Protein AF-A0A8C1KVF1-F1 (afdb_monomer_lite)

Structure (mmCIF, N/CA/C/O backbone):
data_AF-A0A8C1KVF1-F1
#
_entry.id   AF-A0A8C1KVF1-F1
#
loop_
_atom_site.group_PDB
_atom_site.id
_atom_site.type_symbol
_atom_site.label_atom_id
_atom_site.label_alt_id
_atom_site.label_comp_id
_atom_site.label_asym_id
_atom_site.label_entity_id
_atom_site.label_seq_id
_atom_site.pdbx_PDB_ins_code
_atom_site.Cartn_x
_atom_site.Cartn_y
_atom_site.Cartn_z
_atom_site.occupancy
_atom_site.B_iso_or_equiv
_atom_site.auth_seq_id
_atom_site.auth_comp_id
_atom_site.auth_asym_id
_atom_site.auth_atom_id
_atom_site.pdbx_PDB_model_num
ATOM 1 N N . SER A 1 1 ? 29.974 2.287 14.736 1.00 52.28 1 SER A N 1
ATOM 2 C CA . SER A 1 1 ? 29.027 1.329 14.125 1.00 52.28 1 SER A CA 1
ATOM 3 C C . SER A 1 1 ? 29.598 0.902 12.778 1.00 52.28 1 SER A C 1
ATOM 5 O O . SER A 1 1 ? 30.201 1.751 12.138 1.00 52.28 1 SER A O 1
ATOM 7 N N . LYS A 1 2 ? 29.540 -0.375 12.377 1.00 53.31 2 LYS A N 1
ATOM 8 C CA . LYS A 1 2 ? 30.071 -0.837 11.073 1.00 53.31 2 LYS A CA 1
ATOM 9 C C . LYS A 1 2 ? 28.947 -0.839 10.020 1.00 53.31 2 LYS A C 1
ATOM 11 O O . LYS A 1 2 ? 27.808 -1.112 10.399 1.00 53.31 2 LYS A O 1
ATOM 16 N N . PRO A 1 3 ? 29.228 -0.551 8.735 1.00 57.62 3 PRO A N 1
ATOM 17 C CA . PRO A 1 3 ? 28.213 -0.578 7.678 1.00 57.62 3 PRO A CA 1
ATOM 18 C C . PRO A 1 3 ? 27.622 -1.973 7.511 1.00 57.62 3 PRO A C 1
ATOM 20 O O . PRO A 1 3 ? 28.344 -2.970 7.572 1.00 57.62 3 PRO A O 1
ATOM 23 N N . LYS A 1 4 ? 26.309 -2.041 7.263 1.00 60.44 4 LYS A N 1
ATOM 24 C CA . LYS A 1 4 ? 25.670 -3.272 6.790 1.00 60.44 4 LYS A CA 1
ATOM 25 C C . LYS A 1 4 ? 26.035 -3.457 5.317 1.00 60.44 4 LYS A C 1
ATOM 27 O O . LYS A 1 4 ? 25.587 -2.698 4.456 1.00 60.44 4 LYS A O 1
ATOM 32 N N . LEU A 1 5 ? 26.880 -4.447 5.060 1.00 54.78 5 LEU A N 1
ATOM 33 C CA . LEU A 1 5 ? 27.296 -4.867 3.726 1.00 54.78 5 LEU A CA 1
ATOM 34 C C . LEU A 1 5 ? 26.360 -5.972 3.220 1.00 54.78 5 LEU A C 1
ATOM 36 O O . LEU A 1 5 ? 25.944 -6.839 3.990 1.00 54.78 5 LEU A O 1
ATOM 40 N N . SER A 1 6 ? 26.037 -5.938 1.927 1.00 68.50 6 SER A N 1
ATOM 41 C CA . SER A 1 6 ? 25.430 -7.074 1.221 1.00 68.50 6 SER A CA 1
ATOM 42 C C . SER A 1 6 ? 26.391 -8.271 1.191 1.00 68.50 6 SER A C 1
ATOM 44 O O . SER A 1 6 ? 27.600 -8.091 1.337 1.00 68.50 6 SER A O 1
ATOM 46 N N . GLN A 1 7 ? 25.887 -9.478 0.901 1.00 66.44 7 GLN A N 1
ATOM 47 C CA . GLN A 1 7 ? 26.726 -10.654 0.594 1.00 66.44 7 GLN A CA 1
ATOM 48 C C . GLN A 1 7 ? 27.729 -10.381 -0.545 1.00 66.44 7 GLN A C 1
ATOM 50 O O . GLN A 1 7 ? 28.782 -11.006 -0.596 1.00 66.44 7 GLN A O 1
ATOM 55 N N . SER A 1 8 ? 27.436 -9.408 -1.412 1.00 70.81 8 SER A N 1
ATOM 56 C CA . SER A 1 8 ? 28.307 -8.947 -2.502 1.00 70.81 8 SER A CA 1
ATOM 57 C C . SER A 1 8 ? 29.202 -7.749 -2.134 1.00 70.81 8 SER A C 1
ATOM 59 O O . SER A 1 8 ? 29.709 -7.080 -3.025 1.00 70.81 8 SER A O 1
ATOM 61 N N . TYR A 1 9 ? 29.372 -7.429 -0.844 1.00 65.12 9 TYR A N 1
ATOM 62 C CA . TYR A 1 9 ? 30.156 -6.284 -0.341 1.00 65.12 9 TYR A CA 1
ATOM 63 C C . TYR A 1 9 ? 29.683 -4.889 -0.803 1.00 65.12 9 TYR A C 1
ATOM 65 O O . TYR A 1 9 ? 30.385 -3.896 -0.624 1.00 65.12 9 TYR A O 1
ATOM 73 N N . THR A 1 10 ? 28.464 -4.772 -1.330 1.00 69.88 10 THR A N 1
ATOM 74 C CA . THR A 1 10 ? 27.819 -3.479 -1.604 1.00 69.88 10 THR A CA 1
ATOM 75 C C . THR A 1 10 ? 27.357 -2.831 -0.297 1.00 69.88 10 THR A C 1
ATOM 77 O O . THR A 1 10 ? 26.752 -3.497 0.548 1.00 69.88 10 THR A O 1
ATOM 80 N N . VAL A 1 11 ? 27.608 -1.531 -0.123 1.00 73.81 11 VAL A N 1
ATOM 81 C CA . VAL A 1 11 ? 27.076 -0.755 1.009 1.00 73.81 11 VAL A CA 1
ATOM 82 C C . VAL A 1 11 ? 25.576 -0.546 0.791 1.00 73.81 11 VAL A C 1
ATOM 84 O O . VAL A 1 11 ? 25.184 0.175 -0.117 1.00 73.81 11 VAL A O 1
ATOM 87 N N . ILE A 1 12 ? 24.736 -1.189 1.609 1.00 71.25 12 ILE A N 1
ATOM 88 C CA . ILE A 1 12 ? 23.266 -1.098 1.487 1.00 71.25 12 ILE A CA 1
ATOM 89 C C . ILE A 1 12 ? 22.727 0.139 2.214 1.00 71.25 12 ILE A C 1
ATOM 91 O O . ILE A 1 12 ? 21.759 0.755 1.787 1.00 71.25 12 ILE A O 1
ATOM 95 N N . CYS A 1 13 ? 23.344 0.498 3.337 1.00 74.88 13 CYS A N 1
ATOM 96 C CA . CYS A 1 13 ? 22.956 1.647 4.141 1.00 74.88 13 CYS A CA 1
ATOM 97 C C . CYS A 1 13 ? 24.218 2.410 4.534 1.00 74.88 13 CYS A C 1
ATOM 99 O O . CYS A 1 13 ? 25.127 1.847 5.155 1.00 74.88 13 CYS A O 1
ATOM 101 N N . CYS A 1 14 ? 24.287 3.673 4.116 1.00 77.56 14 CYS A N 1
ATOM 102 C CA . CYS A 1 14 ? 25.404 4.551 4.430 1.00 77.56 14 CYS A CA 1
ATOM 103 C C . CYS A 1 14 ? 25.386 4.928 5.920 1.00 77.56 14 CYS A C 1
ATOM 105 O O . CYS A 1 14 ? 24.321 5.087 6.515 1.00 77.56 14 CYS A O 1
ATOM 107 N N . LEU A 1 15 ? 26.564 5.101 6.530 1.00 81.38 15 LEU A N 1
ATOM 108 C CA . LEU A 1 15 ? 26.670 5.681 7.871 1.00 81.38 15 LEU A CA 1
ATOM 109 C C . LEU A 1 15 ? 26.608 7.203 7.784 1.00 81.38 15 LEU A C 1
ATOM 111 O O . LEU A 1 15 ? 27.624 7.885 7.880 1.00 81.38 15 LEU A O 1
ATOM 115 N N . CYS A 1 16 ? 25.406 7.727 7.603 1.00 84.81 16 CYS A N 1
ATOM 116 C CA . CYS A 1 16 ? 25.118 9.149 7.715 1.00 84.81 16 CYS A CA 1
ATOM 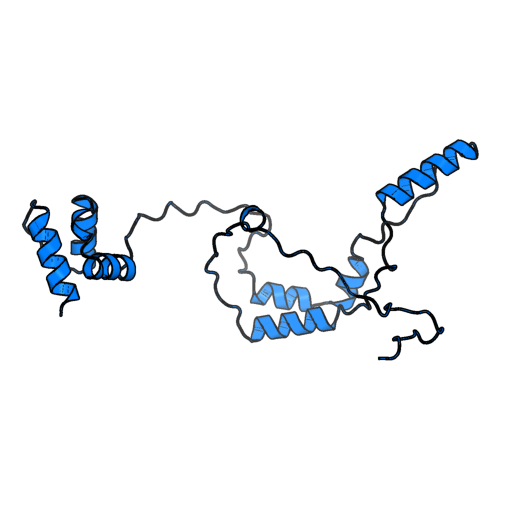117 C C . CYS A 1 16 ? 23.815 9.363 8.495 1.00 84.81 16 CYS A C 1
ATOM 119 O O . CYS A 1 16 ? 23.161 8.412 8.928 1.00 84.81 16 CYS A O 1
ATOM 121 N N . PHE A 1 17 ? 23.454 10.626 8.701 1.00 90.56 17 PHE A N 1
ATOM 122 C CA . PHE A 1 17 ? 22.158 10.981 9.260 1.00 90.56 17 PHE A CA 1
ATOM 123 C C . PHE A 1 17 ? 21.097 10.966 8.160 1.00 90.56 17 PHE A C 1
ATOM 125 O O . PHE A 1 17 ? 21.282 11.565 7.102 1.00 90.56 17 PHE A O 1
ATOM 132 N N . HIS A 1 18 ? 19.974 10.306 8.432 1.00 91.81 18 HIS A N 1
ATOM 133 C CA . HIS A 1 18 ? 18.779 10.400 7.605 1.00 91.81 18 HIS A CA 1
ATOM 134 C C . HIS A 1 18 ? 17.954 11.595 8.091 1.00 91.81 18 HIS A C 1
ATOM 136 O O . HIS A 1 18 ? 17.448 11.583 9.213 1.00 91.81 18 HIS A O 1
ATOM 142 N N . VAL A 1 19 ? 17.863 12.641 7.271 1.00 93.75 19 VAL A N 1
ATOM 143 C CA . VAL A 1 19 ? 17.044 13.820 7.577 1.00 93.75 19 VAL A CA 1
ATOM 144 C C . VAL A 1 19 ? 15.583 13.468 7.310 1.00 93.75 19 VAL A C 1
ATOM 146 O O . VAL A 1 19 ? 15.177 13.337 6.159 1.00 93.75 19 VAL A O 1
ATOM 149 N N . ILE A 1 20 ? 14.809 13.292 8.380 1.00 95.06 20 ILE A N 1
ATOM 150 C CA . ILE A 1 20 ? 13.369 13.029 8.317 1.00 95.06 20 ILE A CA 1
ATOM 151 C C . ILE A 1 20 ? 12.648 14.355 8.556 1.00 95.06 20 ILE A C 1
ATOM 153 O O . ILE A 1 20 ? 12.783 14.949 9.626 1.00 95.06 20 ILE A O 1
ATOM 157 N N . PHE A 1 21 ? 11.901 14.822 7.558 1.00 95.19 21 PHE A N 1
ATOM 158 C CA . PHE A 1 21 ? 11.081 16.024 7.683 1.00 95.19 21 PHE A CA 1
ATOM 159 C C . PHE A 1 21 ? 9.844 15.719 8.525 1.00 95.19 21 PHE A C 1
ATOM 161 O O . PHE A 1 21 ? 9.135 14.748 8.264 1.00 95.19 21 PHE A O 1
ATOM 168 N N . LEU A 1 22 ? 9.601 16.545 9.542 1.00 96.56 22 LEU A N 1
ATOM 169 C CA . LEU A 1 22 ? 8.375 16.486 10.328 1.00 96.56 22 LEU A CA 1
ATOM 170 C C . LEU A 1 22 ? 7.345 17.436 9.702 1.00 96.56 22 LEU A C 1
ATOM 172 O O . LEU A 1 22 ? 7.710 18.584 9.433 1.00 96.56 22 LEU A O 1
ATOM 176 N N . PRO A 1 23 ? 6.104 16.976 9.460 1.00 96.50 23 PRO A N 1
ATOM 177 C CA . PRO A 1 23 ? 5.060 17.811 8.873 1.00 96.50 23 PRO A CA 1
ATOM 178 C C . PRO A 1 23 ? 4.688 18.977 9.797 1.00 96.50 23 PRO A C 1
ATOM 180 O O . PRO A 1 23 ? 4.712 18.840 11.025 1.00 96.50 23 PRO A O 1
ATOM 183 N N . PHE A 1 24 ? 4.311 20.115 9.212 1.00 95.25 24 PHE A N 1
ATOM 184 C CA . PHE A 1 24 ? 3.669 21.212 9.934 1.00 95.25 24 PHE A CA 1
ATOM 185 C C . PHE A 1 24 ? 2.192 20.899 10.200 1.00 95.25 24 PHE A C 1
ATOM 187 O O . PHE A 1 24 ? 1.637 19.934 9.680 1.00 95.25 24 PHE A O 1
ATOM 194 N N . ALA A 1 25 ? 1.531 21.735 11.007 1.00 93.44 25 ALA A N 1
ATOM 195 C CA . ALA A 1 25 ? 0.102 21.585 11.282 1.00 93.44 25 ALA A CA 1
ATOM 196 C C . ALA A 1 25 ? -0.750 21.602 9.998 1.00 93.44 25 ALA A C 1
ATOM 198 O O . ALA A 1 25 ? -1.724 20.862 9.916 1.00 93.44 25 ALA A O 1
ATOM 199 N N . ASP A 1 26 ? -0.348 22.389 8.995 1.00 93.38 26 ASP A N 1
ATOM 200 C CA . ASP A 1 26 ? -1.055 22.507 7.715 1.00 93.38 26 ASP A CA 1
ATOM 201 C C . ASP A 1 26 ? -0.935 21.249 6.830 1.00 93.38 26 ASP A C 1
ATOM 203 O O . ASP A 1 26 ? -1.808 20.998 6.001 1.00 93.38 26 ASP A O 1
ATOM 207 N N . ASP A 1 27 ? 0.111 20.434 7.022 1.00 94.94 27 ASP A N 1
ATOM 208 C CA . ASP A 1 27 ? 0.325 19.178 6.286 1.00 94.94 27 ASP A CA 1
ATOM 209 C C . ASP A 1 27 ? -0.512 18.014 6.861 1.00 94.94 27 ASP A C 1
ATOM 211 O O . ASP A 1 27 ? -0.617 16.946 6.253 1.00 94.94 27 ASP A O 1
ATOM 215 N N . ILE A 1 28 ? -1.088 18.183 8.059 1.00 94.06 28 ILE A N 1
ATOM 216 C CA . ILE A 1 28 ? -1.880 17.154 8.738 1.00 94.06 28 ILE A CA 1
ATOM 217 C C . ILE A 1 28 ? -3.355 17.350 8.392 1.00 94.06 28 ILE A C 1
ATOM 219 O O . ILE A 1 28 ? -4.009 18.286 8.849 1.00 94.06 28 ILE A O 1
ATOM 223 N N . HIS A 1 29 ? -3.910 16.416 7.626 1.00 92.00 29 HIS A N 1
ATOM 224 C CA . HIS A 1 29 ? -5.332 16.413 7.296 1.00 92.00 29 HIS A CA 1
ATOM 225 C C . HIS A 1 29 ? -6.155 15.651 8.344 1.00 92.00 29 HIS A C 1
ATOM 227 O O . HIS A 1 29 ? -5.810 14.533 8.729 1.00 92.00 29 HIS A O 1
ATOM 233 N N . THR A 1 30 ? -7.270 16.238 8.789 1.00 89.19 30 THR A N 1
ATOM 234 C CA . THR A 1 30 ? -8.249 15.555 9.646 1.00 89.19 30 THR A CA 1
ATOM 235 C C . THR A 1 30 ? -9.106 14.621 8.803 1.00 89.19 30 THR A C 1
ATOM 237 O O . THR A 1 30 ? -9.767 15.068 7.867 1.00 89.19 30 THR A O 1
ATOM 240 N N . VAL A 1 31 ? -9.106 13.337 9.149 1.00 87.94 31 VAL A N 1
ATOM 241 C CA . VAL A 1 31 ? -9.966 12.324 8.528 1.00 87.94 31 VAL A CA 1
ATOM 242 C C . VAL A 1 31 ? -11.086 11.987 9.505 1.00 87.94 31 VAL A C 1
ATOM 244 O O . VAL A 1 31 ? -10.814 11.738 10.681 1.00 87.94 31 VAL A O 1
ATOM 247 N N . ASP A 1 32 ? -12.330 11.974 9.029 1.00 85.94 32 ASP A N 1
ATOM 248 C CA . ASP A 1 32 ? -13.467 11.529 9.833 1.00 85.94 32 ASP A CA 1
ATOM 249 C C . ASP A 1 32 ? -13.310 10.037 10.140 1.00 85.94 32 ASP A C 1
ATOM 251 O O . ASP A 1 32 ? -13.268 9.191 9.244 1.00 85.94 32 ASP A O 1
ATOM 255 N N . ALA A 1 33 ? -13.178 9.701 11.423 1.00 79.56 33 ALA A N 1
ATOM 256 C CA . ALA A 1 33 ? -13.036 8.317 11.842 1.00 79.56 33 ALA A CA 1
ATOM 257 C C . ALA A 1 33 ? -14.371 7.587 11.648 1.00 79.56 33 ALA A C 1
ATOM 259 O O . ALA A 1 33 ? -15.314 7.766 12.419 1.00 79.56 33 ALA A O 1
ATOM 260 N N . HIS A 1 34 ? -14.448 6.739 10.625 1.00 79.06 34 HIS A N 1
ATOM 261 C CA . HIS A 1 34 ? -15.560 5.811 10.487 1.00 79.06 34 HIS A CA 1
ATOM 262 C C . HIS A 1 34 ? -15.490 4.764 11.605 1.00 79.06 34 HIS A C 1
ATOM 264 O O . HIS A 1 34 ? -14.532 3.994 11.694 1.00 79.06 34 HIS A O 1
ATOM 270 N N . VAL A 1 35 ? -16.514 4.725 12.461 1.00 78.69 35 VAL A N 1
ATOM 271 C CA . VAL A 1 35 ? -16.677 3.664 13.461 1.00 78.69 35 VAL A CA 1
ATOM 272 C C . VAL A 1 35 ? -17.227 2.431 12.748 1.00 78.69 35 VAL A C 1
ATOM 274 O O . VAL A 1 35 ? -18.430 2.302 12.539 1.00 78.69 35 VAL A O 1
ATOM 277 N N . GLY A 1 36 ? -16.323 1.559 12.306 1.00 76.88 36 GLY A N 1
ATOM 278 C CA . GLY A 1 36 ? -16.659 0.275 11.696 1.00 76.88 36 GLY A CA 1
ATOM 279 C C . GLY A 1 36 ? -16.680 -0.871 12.714 1.00 76.88 36 GLY A C 1
ATOM 280 O O . GLY A 1 36 ? -16.027 -0.780 13.759 1.00 76.88 36 GLY A O 1
ATOM 281 N N . PRO A 1 37 ? -17.399 -1.971 12.425 1.00 83.81 37 PRO A N 1
ATOM 282 C CA . PRO A 1 37 ? -17.308 -3.184 13.227 1.00 83.81 37 PRO A CA 1
ATOM 283 C C . PRO A 1 37 ? -15.874 -3.734 13.200 1.00 83.81 37 PRO A C 1
ATOM 285 O O . PRO A 1 37 ? -15.202 -3.717 12.168 1.00 83.81 37 PRO A O 1
ATOM 288 N N . THR A 1 38 ? -15.400 -4.224 14.345 1.00 87.75 38 THR A N 1
ATOM 289 C CA . THR A 1 38 ? -14.096 -4.896 14.432 1.00 87.75 38 THR A CA 1
ATOM 290 C C . THR A 1 38 ? -14.213 -6.310 13.863 1.00 87.75 38 THR A C 1
ATOM 292 O O . THR A 1 38 ? -15.221 -6.980 14.082 1.00 87.75 38 THR A O 1
ATOM 295 N N . ALA A 1 39 ? -13.192 -6.758 13.130 1.00 89.94 39 ALA A N 1
ATOM 296 C CA . ALA A 1 39 ? -13.152 -8.109 12.578 1.00 89.94 39 ALA A CA 1
ATOM 297 C C . ALA A 1 39 ? -13.078 -9.172 13.686 1.00 89.94 39 ALA A C 1
ATOM 299 O O . ALA A 1 39 ? -12.476 -8.952 14.737 1.00 89.94 39 ALA A O 1
ATOM 300 N N . SER A 1 40 ? -13.671 -10.335 13.426 1.00 92.38 40 SER A N 1
ATOM 301 C CA . SER A 1 40 ? -13.542 -11.514 14.288 1.00 92.38 40 SER A CA 1
ATOM 302 C C . SER A 1 40 ? -12.162 -12.167 14.148 1.00 92.38 40 SER A C 1
ATOM 304 O O . SER A 1 40 ? -11.510 -12.046 13.107 1.00 92.38 40 SER A O 1
ATOM 306 N N . ASP A 1 41 ? -11.737 -12.912 15.170 1.00 93.19 41 ASP A N 1
ATOM 307 C CA . ASP A 1 41 ? -10.448 -13.617 15.161 1.00 93.19 41 ASP A CA 1
ATOM 308 C C . ASP A 1 41 ? -10.337 -14.612 13.988 1.00 93.19 41 ASP A C 1
ATOM 310 O O . ASP A 1 41 ? -9.284 -14.715 13.361 1.00 93.19 41 ASP A O 1
ATOM 314 N N . GLU A 1 42 ? -11.442 -15.264 13.607 1.00 92.06 42 GLU A N 1
ATOM 315 C CA . GLU A 1 42 ? -11.489 -16.192 12.467 1.00 92.06 42 GLU A CA 1
ATOM 316 C C . GLU A 1 42 ? -11.201 -15.491 11.129 1.00 92.06 42 GLU A C 1
ATOM 318 O O . GLU A 1 42 ? -10.428 -15.989 10.306 1.00 92.06 42 GLU A O 1
ATOM 323 N N . GLN A 1 43 ? -11.775 -14.301 10.919 1.00 92.56 43 GLN A N 1
ATOM 324 C CA . GLN A 1 43 ? -11.523 -13.488 9.724 1.00 92.56 43 GLN A CA 1
ATOM 325 C C . GLN A 1 43 ? -10.066 -13.013 9.676 1.00 92.56 43 GLN A C 1
ATOM 327 O O . GLN A 1 43 ? -9.435 -13.013 8.614 1.00 92.56 43 GLN A O 1
ATOM 332 N N . VAL A 1 44 ? -9.514 -12.636 10.831 1.00 94.88 44 VAL A N 1
ATOM 333 C CA . VAL A 1 44 ? -8.116 -12.216 10.962 1.00 94.88 44 VAL A CA 1
ATOM 334 C C . VAL A 1 44 ? -7.169 -13.374 10.646 1.00 94.88 44 VAL A C 1
ATOM 336 O O . VAL A 1 44 ? 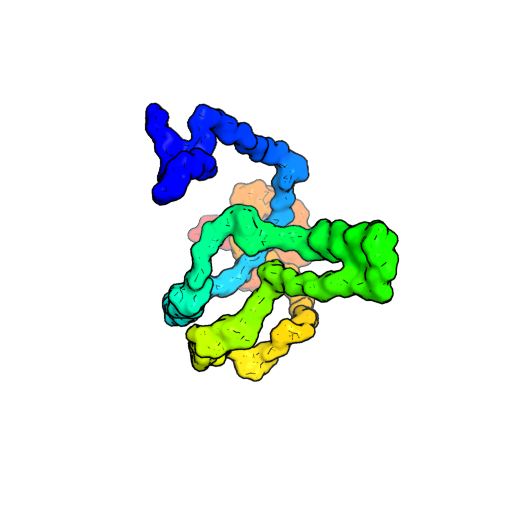-6.197 -13.182 9.914 1.00 94.88 44 VAL A O 1
ATOM 339 N N . ASP A 1 45 ? -7.447 -14.579 11.139 1.00 94.88 45 ASP A N 1
ATOM 340 C CA . ASP A 1 45 ? -6.599 -15.747 10.900 1.00 94.88 45 ASP A CA 1
ATOM 341 C C . ASP A 1 45 ? -6.628 -16.201 9.435 1.00 94.88 45 ASP A C 1
ATOM 343 O O . ASP A 1 45 ? -5.573 -16.492 8.863 1.00 94.88 45 ASP A O 1
ATOM 347 N N . LYS A 1 46 ? -7.791 -16.143 8.774 1.00 92.94 46 LYS A N 1
ATOM 348 C CA . LYS A 1 46 ? -7.892 -16.386 7.324 1.00 92.94 46 LYS A CA 1
ATOM 349 C C . LYS A 1 46 ? -7.110 -15.355 6.509 1.00 92.94 46 LYS A C 1
ATOM 351 O O . LYS A 1 46 ? -6.394 -15.719 5.574 1.00 92.94 46 LYS A O 1
ATOM 356 N N . MET A 1 47 ? -7.164 -14.079 6.893 1.00 93.38 47 MET A N 1
ATOM 357 C CA . MET A 1 47 ? -6.368 -13.032 6.246 1.00 93.38 47 MET A CA 1
ATOM 358 C C . MET A 1 47 ? -4.859 -13.226 6.474 1.00 93.38 47 MET A C 1
ATOM 360 O O . MET A 1 47 ? -4.070 -13.044 5.545 1.00 93.38 47 MET A O 1
ATOM 364 N N . LYS A 1 48 ? -4.428 -13.656 7.668 1.00 95.19 48 LYS A N 1
ATOM 365 C CA . LYS A 1 48 ? -3.015 -13.998 7.921 1.00 95.19 48 LYS A CA 1
ATOM 366 C C . LYS A 1 48 ? -2.534 -15.106 6.988 1.00 95.19 48 LYS A C 1
ATOM 368 O O . LYS A 1 48 ? -1.424 -15.011 6.468 1.00 95.19 48 LYS A O 1
ATOM 373 N N . GLU A 1 49 ? -3.351 -16.130 6.745 1.00 94.50 49 GLU A N 1
ATOM 374 C CA . GLU A 1 49 ? -3.004 -17.212 5.818 1.00 94.50 49 GLU A CA 1
ATOM 375 C C . GLU A 1 49 ? -2.802 -16.690 4.384 1.00 94.50 49 GLU A C 1
ATOM 377 O O . GLU A 1 49 ? -1.803 -17.021 3.741 1.00 94.50 49 GLU A O 1
ATOM 382 N N . ILE A 1 50 ? -3.686 -15.803 3.912 1.00 94.69 50 ILE A N 1
ATOM 383 C CA . ILE A 1 50 ? -3.565 -15.131 2.605 1.00 94.69 50 ILE A CA 1
ATOM 384 C C . ILE A 1 50 ? -2.252 -14.337 2.519 1.00 94.69 50 ILE A C 1
ATOM 386 O O . ILE A 1 50 ? -1.489 -14.500 1.563 1.00 94.69 50 ILE A O 1
ATOM 390 N N . VAL A 1 51 ? -1.933 -13.531 3.537 1.00 94.62 51 VAL A N 1
ATOM 391 C CA . VAL A 1 51 ? -0.686 -12.745 3.592 1.00 94.62 51 VAL A CA 1
ATOM 392 C C . VAL A 1 51 ? 0.548 -13.656 3.601 1.00 94.62 51 VAL A C 1
ATOM 394 O O . VAL A 1 51 ? 1.521 -13.394 2.891 1.00 94.62 51 VAL A O 1
ATOM 397 N N . HIS A 1 52 ? 0.505 -14.767 4.340 1.00 93.25 52 HIS A N 1
ATOM 398 C CA . HIS A 1 52 ? 1.583 -15.759 4.377 1.00 93.25 52 HIS A CA 1
ATOM 399 C C . HIS A 1 52 ? 1.753 -16.541 3.073 1.00 93.25 52 HIS A C 1
ATOM 401 O O . HIS A 1 52 ? 2.854 -17.032 2.805 1.00 93.25 52 HIS A O 1
ATOM 407 N N . LYS A 1 53 ? 0.712 -16.634 2.240 1.00 92.62 53 LYS A N 1
ATOM 408 C CA . LYS A 1 53 ? 0.814 -17.178 0.883 1.00 92.62 53 LYS A CA 1
ATOM 409 C C . LYS A 1 53 ? 1.288 -16.160 -0.144 1.00 92.62 53 LYS A C 1
ATOM 411 O O . LYS A 1 53 ? 1.765 -16.589 -1.183 1.00 92.62 53 LYS A O 1
ATOM 416 N N . LEU A 1 54 ? 1.264 -14.856 0.125 1.00 93.31 54 LEU A N 1
ATOM 417 C CA . LEU A 1 54 ? 1.758 -13.824 -0.799 1.00 93.31 54 LEU A CA 1
ATOM 418 C C . LEU A 1 54 ? 3.059 -13.104 -0.370 1.00 93.31 54 LEU A C 1
ATOM 420 O O . LEU A 1 54 ? 3.204 -11.912 -0.646 1.00 93.31 54 LEU A O 1
ATOM 424 N N . PRO A 1 55 ? 4.062 -13.759 0.253 1.00 92.12 55 PRO A N 1
ATOM 425 C CA . PRO A 1 55 ? 5.310 -13.092 0.562 1.00 92.12 55 PRO A CA 1
ATOM 426 C C . PRO A 1 55 ? 6.129 -12.928 -0.715 1.00 92.12 55 PRO A C 1
ATOM 428 O O . PRO A 1 55 ? 6.312 -13.873 -1.494 1.00 92.12 55 PRO A O 1
ATOM 431 N N . PHE A 1 56 ? 6.682 -11.733 -0.874 1.00 90.44 56 PHE A N 1
ATOM 432 C CA . PHE A 1 56 ? 7.754 -11.448 -1.811 1.00 90.44 56 PHE A CA 1
ATOM 433 C C . PHE A 1 56 ? 8.813 -10.595 -1.113 1.00 90.44 56 PHE A C 1
ATOM 435 O O . PHE A 1 56 ? 8.539 -9.871 -0.154 1.00 90.44 56 PHE A O 1
ATOM 442 N N . LYS A 1 57 ? 10.060 -10.703 -1.570 1.00 90.56 57 LYS A N 1
ATOM 443 C CA . LYS A 1 57 ? 11.159 -9.914 -1.018 1.00 90.56 57 LYS A CA 1
ATOM 444 C C . LYS A 1 57 ? 11.180 -8.552 -1.700 1.00 90.56 57 LYS A C 1
ATOM 446 O O . LYS A 1 57 ? 11.656 -8.444 -2.827 1.00 90.56 57 LYS A O 1
ATOM 451 N N . TYR A 1 58 ? 10.698 -7.525 -1.007 1.00 92.38 58 TYR A N 1
ATOM 452 C CA . TYR A 1 58 ? 10.790 -6.156 -1.500 1.00 92.38 58 TYR A CA 1
ATOM 453 C C . TYR A 1 58 ? 12.250 -5.697 -1.586 1.00 92.38 58 TYR A C 1
ATOM 455 O O . TYR A 1 58 ? 13.047 -5.904 -0.663 1.00 92.38 58 TYR A O 1
ATOM 463 N N . ARG A 1 59 ? 12.588 -5.051 -2.701 1.00 89.88 59 ARG A N 1
ATOM 464 C CA . ARG A 1 59 ? 13.827 -4.301 -2.891 1.00 89.88 59 ARG A CA 1
ATOM 465 C C . ARG A 1 59 ? 13.486 -2.977 -3.564 1.00 89.88 59 ARG A C 1
ATOM 467 O O . ARG A 1 59 ? 12.588 -2.934 -4.397 1.00 89.88 59 ARG A O 1
ATOM 474 N N . SER A 1 60 ? 14.215 -1.917 -3.229 1.00 88.06 60 SER A N 1
ATOM 475 C CA . SER A 1 60 ? 13.994 -0.582 -3.802 1.00 88.06 60 SER A CA 1
ATOM 476 C C . SER A 1 60 ? 14.289 -0.496 -5.303 1.00 88.06 60 SER A C 1
ATOM 478 O O . SER A 1 60 ? 13.829 0.429 -5.952 1.00 88.06 60 SER A O 1
ATOM 480 N N . ASP A 1 61 ? 15.062 -1.440 -5.839 1.00 89.00 61 ASP A N 1
ATOM 481 C CA . ASP A 1 61 ? 15.435 -1.554 -7.252 1.00 89.00 61 ASP A CA 1
ATOM 482 C C . ASP A 1 61 ? 14.591 -2.588 -8.017 1.00 89.00 61 ASP A C 1
ATOM 484 O O . ASP A 1 61 ? 14.901 -2.906 -9.158 1.00 89.00 61 ASP A O 1
ATOM 488 N N . ALA A 1 62 ? 13.549 -3.152 -7.396 1.00 89.19 62 ALA A N 1
ATOM 489 C CA . ALA A 1 62 ? 12.742 -4.205 -8.014 1.00 89.19 62 ALA A CA 1
ATOM 490 C C . ALA A 1 62 ? 11.755 -3.690 -9.076 1.00 89.19 62 ALA A C 1
ATOM 492 O O . ALA A 1 62 ? 11.268 -4.488 -9.873 1.00 89.19 62 ALA A O 1
ATOM 493 N N . PHE A 1 63 ? 11.441 -2.393 -9.066 1.00 92.50 63 PHE A N 1
ATOM 494 C CA . PHE A 1 63 ? 10.428 -1.797 -9.931 1.00 92.50 63 PHE A CA 1
ATOM 495 C C . PHE A 1 63 ? 10.989 -0.572 -10.639 1.00 92.50 63 PHE A C 1
ATOM 497 O O . PHE A 1 63 ? 11.568 0.317 -10.013 1.00 92.50 63 PHE A O 1
ATOM 504 N N . GLU A 1 64 ? 10.775 -0.521 -11.947 1.00 91.38 64 GLU A N 1
ATOM 505 C CA . GLU A 1 64 ? 11.124 0.616 -12.787 1.00 91.38 64 GLU A CA 1
ATOM 506 C C . GLU A 1 64 ? 9.874 1.439 -13.103 1.00 91.38 64 GLU A C 1
ATOM 508 O O . GLU A 1 64 ? 8.750 0.949 -13.017 1.00 91.38 64 GLU A O 1
ATOM 513 N N . ASN A 1 65 ? 10.061 2.708 -13.466 1.00 94.00 65 ASN A N 1
ATOM 514 C CA . ASN A 1 65 ? 8.943 3.567 -13.835 1.00 94.00 65 ASN A CA 1
ATOM 515 C C . ASN A 1 65 ? 8.501 3.264 -15.284 1.00 94.00 65 ASN A C 1
ATOM 517 O O . ASN A 1 65 ? 9.259 3.586 -16.206 1.00 94.00 65 ASN A O 1
ATOM 521 N N . PRO A 1 66 ? 7.281 2.736 -15.512 1.00 93.94 66 PRO A N 1
ATOM 522 C CA . PRO A 1 66 ? 6.822 2.351 -16.848 1.00 93.94 66 PRO A CA 1
ATOM 523 C C . PRO A 1 66 ? 6.724 3.545 -17.807 1.00 93.94 66 PRO A C 1
ATOM 525 O O . PRO A 1 66 ? 7.040 3.415 -18.987 1.00 93.94 66 PRO A O 1
ATOM 528 N N . MET A 1 67 ? 6.376 4.737 -17.309 1.00 93.06 67 MET A N 1
ATOM 529 C CA . MET A 1 67 ? 6.298 5.952 -18.129 1.00 93.06 67 MET A CA 1
ATOM 530 C C . MET A 1 67 ? 7.673 6.391 -18.633 1.00 93.06 67 MET A C 1
ATOM 532 O O . MET A 1 67 ? 7.814 6.773 -19.795 1.00 93.06 67 MET A O 1
ATOM 536 N N . LEU A 1 68 ? 8.692 6.331 -17.769 1.00 94.19 68 LEU A N 1
ATOM 537 C CA . LEU A 1 68 ? 10.063 6.659 -18.167 1.00 94.19 68 LEU A CA 1
ATOM 538 C C . LEU A 1 68 ? 10.621 5.607 -19.122 1.00 94.19 68 LEU A C 1
ATOM 540 O O . LEU A 1 68 ? 11.227 5.974 -20.126 1.00 94.19 68 LEU A O 1
ATOM 544 N N . GLN A 1 69 ? 10.369 4.324 -18.851 1.00 93.31 69 GLN A N 1
ATOM 545 C CA . GLN A 1 69 ? 10.769 3.242 -19.745 1.00 93.31 69 GLN A CA 1
ATOM 546 C C . GLN A 1 69 ? 10.168 3.433 -21.140 1.00 93.31 69 GLN A C 1
ATOM 548 O O . GLN A 1 69 ? 10.904 3.479 -22.126 1.00 93.31 69 GLN A O 1
AT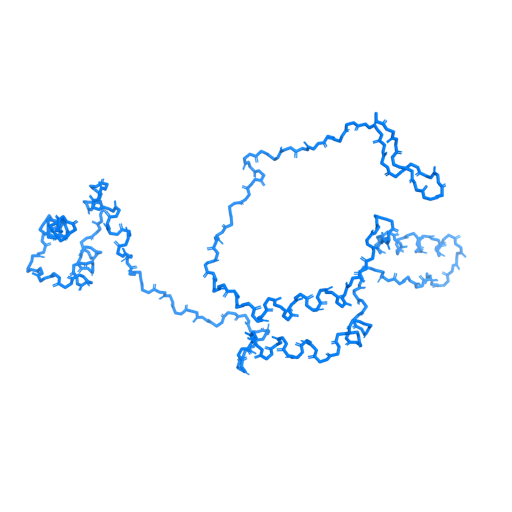OM 553 N N . GLN A 1 70 ? 8.855 3.665 -21.232 1.00 92.94 70 GLN A N 1
ATOM 554 C CA . GLN A 1 70 ? 8.187 3.911 -22.511 1.00 92.94 70 GLN A CA 1
ATOM 555 C C . GLN A 1 70 ? 8.764 5.133 -23.232 1.00 92.94 70 GLN A C 1
ATOM 557 O O . GLN A 1 70 ? 8.985 5.097 -24.442 1.00 92.94 70 GLN A O 1
ATOM 562 N N . HIS A 1 71 ? 9.027 6.216 -22.498 1.00 94.81 71 HIS A N 1
ATOM 563 C CA . HIS A 1 71 ? 9.591 7.432 -23.069 1.00 94.81 71 HIS A CA 1
ATOM 564 C C . HIS A 1 71 ? 10.961 7.187 -23.713 1.00 94.81 71 HIS A C 1
ATOM 566 O O . HIS A 1 71 ? 11.161 7.549 -24.873 1.00 94.81 71 HIS A O 1
ATOM 572 N N . TYR A 1 72 ? 11.888 6.542 -23.001 1.00 94.62 72 TYR A N 1
ATOM 573 C CA . TYR A 1 72 ? 13.228 6.286 -23.530 1.00 94.62 72 TYR A CA 1
ATOM 574 C C . TYR A 1 72 ? 13.236 5.258 -24.660 1.00 94.62 72 TYR A C 1
ATOM 576 O O . TYR A 1 72 ? 13.981 5.444 -25.619 1.00 94.62 72 TYR A O 1
ATOM 584 N N . ARG A 1 73 ? 12.363 4.243 -24.626 1.00 93.44 73 ARG A N 1
ATOM 585 C CA . ARG A 1 73 ? 12.215 3.306 -25.753 1.00 93.44 73 ARG A CA 1
ATOM 586 C C . ARG A 1 73 ? 11.668 3.966 -27.007 1.00 93.44 73 ARG A C 1
ATOM 588 O O . ARG A 1 73 ? 12.134 3.670 -28.103 1.00 93.44 73 ARG A O 1
ATOM 595 N N . ASN A 1 74 ? 10.740 4.907 -26.860 1.00 93.88 74 ASN A N 1
ATOM 596 C CA . ASN A 1 74 ? 10.271 5.700 -27.992 1.00 93.88 74 ASN A CA 1
ATOM 597 C C . ASN A 1 74 ? 11.402 6.560 -28.576 1.00 93.88 74 ASN A C 1
ATOM 599 O O . ASN A 1 74 ? 11.552 6.623 -29.793 1.00 93.88 74 ASN A O 1
ATOM 603 N N . LEU A 1 75 ? 12.208 7.208 -27.727 1.00 94.69 75 LEU A N 1
ATOM 604 C CA . LEU A 1 75 ? 13.354 8.003 -28.181 1.00 94.69 75 LEU A CA 1
ATOM 605 C C . LEU A 1 75 ? 14.410 7.149 -28.890 1.00 94.69 75 LEU A C 1
ATOM 607 O O . LEU A 1 75 ? 14.935 7.566 -29.917 1.00 94.69 75 LEU A O 1
ATOM 611 N N . GLU A 1 76 ? 14.701 5.961 -28.367 1.00 94.44 76 GLU A N 1
ATOM 612 C CA . GLU A 1 76 ? 15.627 5.004 -28.975 1.00 94.44 76 GLU A CA 1
ATOM 613 C C . GLU A 1 76 ? 15.130 4.540 -30.350 1.00 94.44 76 GLU A C 1
ATOM 615 O O . GLU A 1 76 ? 15.887 4.573 -31.318 1.00 94.44 76 GLU A O 1
ATOM 620 N N . ALA A 1 77 ? 13.840 4.206 -30.466 1.00 95.44 77 ALA A N 1
ATOM 621 C CA . ALA A 1 77 ? 13.228 3.821 -31.735 1.00 95.44 77 ALA A CA 1
ATOM 622 C C . ALA A 1 77 ? 13.310 4.940 -32.783 1.00 95.44 77 ALA A C 1
ATOM 624 O O . ALA A 1 77 ? 13.622 4.672 -33.941 1.00 95.44 77 ALA A O 1
ATOM 625 N N . LEU A 1 78 ? 13.084 6.192 -32.373 1.00 94.38 78 LEU A N 1
ATOM 626 C CA . LEU A 1 78 ? 13.239 7.360 -33.243 1.00 94.38 78 LEU A CA 1
ATOM 627 C C . LEU A 1 78 ? 14.701 7.601 -33.641 1.00 94.38 78 LEU A C 1
ATOM 629 O O . LEU A 1 78 ? 14.963 8.007 -34.765 1.00 94.38 78 LEU A O 1
ATOM 633 N N . ALA A 1 79 ? 15.655 7.364 -32.739 1.00 95.56 79 ALA A N 1
ATOM 634 C CA . ALA A 1 79 ? 17.078 7.558 -33.012 1.00 95.56 79 ALA A CA 1
ATOM 635 C C . ALA A 1 79 ? 17.664 6.483 -33.945 1.00 95.56 79 ALA A C 1
ATOM 637 O O . ALA A 1 79 ? 18.625 6.757 -34.662 1.00 95.56 79 ALA A O 1
ATOM 638 N N . LEU A 1 80 ? 17.107 5.269 -33.914 1.00 95.44 80 LEU A N 1
ATOM 639 C CA . LEU A 1 80 ? 17.532 4.122 -34.721 1.00 95.44 80 LEU A CA 1
ATOM 640 C C . LEU A 1 80 ? 16.659 3.897 -35.972 1.00 95.44 80 LEU A C 1
ATOM 642 O O . LEU A 1 80 ? 16.820 2.873 -36.634 1.00 95.44 80 LEU A O 1
ATOM 646 N N . ASP A 1 81 ? 15.737 4.818 -36.280 1.00 91.88 81 ASP A N 1
ATOM 647 C CA . ASP A 1 81 ? 14.763 4.719 -37.381 1.00 91.88 81 ASP A CA 1
ATOM 648 C C . ASP A 1 81 ? 13.981 3.383 -37.392 1.00 91.88 81 ASP A C 1
ATOM 650 O O . ASP A 1 81 ? 13.710 2.779 -38.434 1.00 91.88 81 ASP A O 1
ATOM 654 N N . MET A 1 82 ? 13.605 2.894 -36.206 1.00 91.75 82 MET A N 1
ATOM 655 C CA . MET A 1 82 ? 12.792 1.688 -36.052 1.00 91.75 82 MET A CA 1
ATOM 656 C C . MET A 1 82 ? 11.319 1.977 -36.367 1.00 91.75 82 MET A C 1
ATOM 658 O O . MET A 1 82 ? 10.774 3.017 -36.003 1.00 91.75 82 MET A O 1
ATOM 662 N N . LEU A 1 83 ? 10.633 1.014 -36.994 1.00 87.94 83 LEU A N 1
ATOM 663 C CA . LEU A 1 83 ? 9.213 1.149 -37.359 1.00 87.94 83 LEU A CA 1
ATOM 664 C C . LEU A 1 83 ? 8.279 1.244 -36.145 1.00 87.94 83 LEU A C 1
ATOM 666 O O . LEU A 1 83 ? 7.203 1.831 -36.238 1.00 87.94 83 LEU A O 1
ATOM 670 N N . ALA A 1 84 ? 8.668 0.638 -35.026 1.00 88.50 84 ALA A N 1
ATOM 671 C CA . ALA A 1 84 ? 7.937 0.687 -33.772 1.00 88.50 84 ALA A CA 1
ATOM 672 C C . ALA A 1 84 ? 8.904 0.498 -32.590 1.00 88.50 84 ALA A C 1
ATOM 674 O O . ALA A 1 84 ? 9.904 -0.211 -32.739 1.00 88.50 84 ALA A O 1
ATOM 675 N N . PRO A 1 85 ? 8.611 1.104 -31.427 1.00 88.62 85 PRO A N 1
ATOM 676 C CA . PRO A 1 85 ? 9.358 0.860 -30.200 1.00 88.62 85 PRO A CA 1
ATOM 677 C C . PRO A 1 85 ? 9.139 -0.568 -29.690 1.00 88.62 85 PRO A C 1
ATOM 679 O O . PRO A 1 85 ? 8.077 -1.161 -29.894 1.00 88.62 85 PRO A O 1
ATOM 682 N N . GLU A 1 86 ? 10.141 -1.111 -28.998 1.00 87.38 86 GLU A N 1
ATOM 683 C CA . GLU A 1 86 ? 10.017 -2.410 -28.336 1.00 87.38 86 GLU A CA 1
ATOM 684 C C . GLU A 1 86 ? 8.954 -2.362 -27.222 1.00 87.38 86 GLU A C 1
ATOM 686 O O . GLU A 1 86 ? 8.881 -1.374 -26.482 1.00 87.38 86 GLU A O 1
ATOM 691 N N . PRO A 1 87 ? 8.124 -3.413 -27.078 1.00 87.00 87 PRO A N 1
ATOM 692 C CA . PRO A 1 87 ? 7.127 -3.476 -26.019 1.00 87.00 87 PRO A CA 1
ATOM 693 C C . PRO A 1 87 ? 7.799 -3.692 -24.659 1.00 87.00 87 PRO A C 1
ATOM 695 O O . PRO A 1 87 ? 8.662 -4.556 -24.506 1.00 87.00 87 PRO A O 1
ATOM 698 N N . ILE A 1 88 ? 7.367 -2.928 -23.659 1.00 86.62 88 ILE A N 1
ATOM 699 C CA . ILE A 1 88 ? 7.875 -3.005 -22.287 1.00 86.62 88 ILE A CA 1
ATOM 700 C C . ILE A 1 88 ? 6.838 -3.708 -21.416 1.00 86.62 88 ILE A C 1
ATOM 702 O O . ILE A 1 88 ? 5.643 -3.426 -21.510 1.00 86.62 88 ILE A O 1
ATOM 706 N N . GLU A 1 89 ? 7.298 -4.609 -20.552 1.00 88.56 89 GLU A N 1
ATOM 707 C CA . GLU A 1 89 ? 6.458 -5.223 -19.525 1.00 88.56 89 GLU A CA 1
ATOM 708 C C . GLU A 1 89 ? 6.342 -4.285 -18.316 1.00 88.56 89 GLU A C 1
ATOM 710 O O . GLU A 1 89 ? 7.348 -3.889 -17.722 1.00 88.56 89 GLU A O 1
ATOM 715 N N . ASP A 1 90 ? 5.113 -3.933 -17.934 1.00 92.12 90 ASP A N 1
ATOM 716 C CA . ASP A 1 90 ? 4.864 -3.145 -16.730 1.00 92.12 90 ASP A CA 1
ATOM 717 C C . ASP A 1 90 ? 4.949 -4.028 -15.479 1.00 92.12 90 ASP A C 1
ATOM 719 O O . ASP A 1 90 ? 4.013 -4.742 -15.115 1.00 92.12 90 ASP A O 1
ATOM 723 N N . LEU A 1 91 ? 6.089 -3.947 -14.796 1.00 90.44 91 LEU A N 1
ATOM 724 C CA . LEU A 1 91 ? 6.342 -4.684 -13.560 1.00 90.44 91 LEU A CA 1
ATOM 725 C C . LEU A 1 91 ? 5.569 -4.136 -12.348 1.00 90.44 91 LEU A C 1
ATOM 727 O O . LEU A 1 91 ? 5.575 -4.778 -11.299 1.00 90.44 91 LEU A O 1
ATOM 731 N N . THR A 1 92 ? 4.922 -2.969 -12.459 1.00 92.06 92 THR A N 1
ATOM 732 C CA . THR A 1 92 ? 4.085 -2.401 -11.388 1.00 92.06 92 THR A CA 1
ATOM 733 C C . THR A 1 92 ? 2.706 -3.055 -11.320 1.00 92.06 92 THR A C 1
ATOM 735 O O . THR A 1 92 ? 2.055 -3.020 -10.272 1.00 92.06 92 THR A O 1
ATOM 738 N N . MET A 1 93 ? 2.280 -3.710 -12.404 1.00 93.00 93 MET A N 1
ATOM 739 C CA . MET A 1 93 ? 1.017 -4.433 -12.453 1.00 93.00 93 MET A CA 1
ATOM 740 C C . MET A 1 93 ? 1.097 -5.743 -11.653 1.00 93.00 93 MET A C 1
ATOM 742 O O . MET A 1 93 ? 2.064 -6.503 -11.778 1.00 93.00 93 MET A O 1
ATOM 746 N N . PRO A 1 94 ? 0.079 -6.056 -10.828 1.00 92.69 94 PRO A N 1
ATOM 747 C CA . PRO A 1 94 ? 0.059 -7.298 -10.071 1.00 92.69 94 PRO A CA 1
ATOM 748 C C . PRO A 1 94 ? -0.062 -8.503 -11.008 1.00 92.69 94 PRO A C 1
ATOM 750 O O . PRO A 1 94 ? -0.836 -8.505 -11.967 1.00 92.69 94 PRO A O 1
ATOM 753 N N . LYS A 1 95 ? 0.667 -9.576 -10.694 1.00 93.25 95 LYS A N 1
ATOM 754 C CA . LYS A 1 95 ? 0.625 -10.840 -11.445 1.00 93.25 95 LYS A CA 1
ATOM 755 C C . LYS A 1 95 ? -0.597 -11.665 -11.042 1.00 93.25 95 LYS A C 1
ATOM 757 O O . LYS A 1 95 ? -0.457 -12.682 -10.367 1.00 93.25 95 LYS A O 1
ATOM 762 N N . VAL A 1 96 ? -1.780 -11.212 -11.458 1.00 92.81 96 VAL A N 1
ATOM 763 C CA . VAL A 1 96 ? -3.090 -11.743 -11.033 1.00 92.81 96 VAL A CA 1
ATOM 764 C C . VAL A 1 96 ? -3.168 -13.266 -11.153 1.00 92.81 96 VAL A C 1
ATOM 766 O O . VAL A 1 96 ? -3.432 -13.931 -10.162 1.00 92.81 96 VAL A O 1
ATOM 769 N N . GLN A 1 97 ? -2.814 -13.830 -12.311 1.00 92.19 97 GLN A N 1
ATOM 770 C CA . GLN A 1 97 ? -2.869 -15.282 -12.541 1.00 92.19 97 GLN A CA 1
ATOM 771 C C . GLN A 1 97 ? -2.029 -16.072 -11.524 1.00 92.19 97 GLN A C 1
ATOM 773 O O . GLN A 1 97 ? -2.511 -17.014 -10.907 1.00 92.19 97 GLN A O 1
ATOM 778 N N . MET A 1 98 ? -0.787 -15.638 -11.278 1.00 91.25 98 MET A N 1
ATOM 779 C CA . MET A 1 98 ? 0.091 -16.296 -10.304 1.00 91.25 98 MET A CA 1
ATOM 780 C C . MET A 1 98 ? -0.416 -16.149 -8.866 1.00 91.25 98 MET A C 1
ATOM 782 O O . MET A 1 98 ? -0.169 -17.021 -8.034 1.00 91.25 98 MET A O 1
ATOM 786 N N . MET A 1 99 ? -1.070 -15.029 -8.551 1.00 93.19 99 MET A N 1
ATOM 787 C CA . MET A 1 99 ? -1.665 -14.803 -7.236 1.00 93.19 99 MET A CA 1
ATOM 788 C C . MET A 1 99 ? -2.875 -15.714 -7.031 1.00 93.19 99 MET A C 1
ATOM 790 O O . MET A 1 99 ? -2.948 -16.374 -5.996 1.00 93.19 99 MET A O 1
ATOM 794 N N . ASP A 1 100 ? -3.759 -15.810 -8.022 1.00 93.44 100 ASP A N 1
ATOM 795 C CA . ASP A 1 100 ? -4.952 -16.658 -7.979 1.00 93.44 100 ASP A CA 1
ATOM 796 C C . ASP A 1 100 ? -4.575 -18.136 -7.825 1.00 93.44 100 ASP A C 1
ATOM 798 O O . ASP A 1 100 ? -5.072 -18.811 -6.919 1.00 93.44 100 ASP A O 1
ATOM 802 N N . ASP A 1 101 ? -3.605 -18.611 -8.611 1.00 93.25 101 ASP A N 1
ATOM 803 C CA . ASP A 1 101 ? -3.094 -19.983 -8.527 1.00 93.25 101 ASP A CA 1
ATOM 804 C C . ASP A 1 101 ? -2.491 -20.296 -7.147 1.00 93.25 101 ASP A C 1
ATOM 806 O O . ASP A 1 101 ? -2.638 -21.399 -6.614 1.00 93.25 101 ASP A O 1
ATOM 810 N N . ARG A 1 102 ? -1.807 -19.320 -6.534 1.00 91.88 102 ARG A N 1
ATOM 811 C CA . ARG A 1 102 ? -1.151 -19.486 -5.227 1.00 91.88 102 ARG A CA 1
ATOM 812 C C . ARG A 1 102 ? -2.143 -19.445 -4.066 1.00 91.88 102 ARG A C 1
ATOM 814 O O . ARG A 1 102 ? -1.925 -20.111 -3.051 1.00 91.88 102 ARG A O 1
ATOM 821 N N . LEU A 1 103 ? -3.203 -18.653 -4.187 1.00 91.50 103 LEU A N 1
ATOM 822 C CA . LEU A 1 103 ? -4.215 -18.482 -3.148 1.00 91.50 103 LEU A CA 1
ATOM 823 C C . LEU A 1 103 ? -5.259 -19.602 -3.160 1.00 91.50 103 LEU A C 1
ATOM 825 O O . LEU A 1 103 ? -5.690 -20.038 -2.086 1.00 91.50 103 LEU A O 1
ATOM 829 N N . GLY A 1 104 ? -5.620 -20.102 -4.344 1.00 90.19 104 GLY A N 1
ATOM 830 C CA . GLY A 1 104 ? -6.603 -21.167 -4.514 1.00 90.19 104 GLY A CA 1
ATOM 831 C C . GLY A 1 104 ? -7.944 -20.828 -3.837 1.00 90.19 104 GLY A C 1
ATOM 832 O O . GLY A 1 104 ? -8.466 -19.731 -4.038 1.00 90.19 104 GLY A O 1
ATOM 833 N N . PRO A 1 105 ? -8.516 -21.726 -3.009 1.00 92.94 105 PRO A N 1
ATOM 834 C CA . PRO A 1 105 ? -9.844 -21.527 -2.423 1.00 92.94 105 PRO A CA 1
ATOM 835 C C . PRO A 1 105 ? -9.882 -20.513 -1.270 1.00 92.94 105 PRO A C 1
ATOM 837 O O . PRO A 1 105 ? -10.966 -20.065 -0.904 1.00 92.94 105 PRO A O 1
ATOM 840 N N . LEU A 1 106 ? -8.733 -20.104 -0.716 1.00 92.19 106 LEU A N 1
ATOM 841 C CA . LEU A 1 106 ? -8.696 -19.225 0.462 1.00 92.19 106 LEU A CA 1
ATOM 842 C C . LEU A 1 106 ? -9.395 -17.885 0.239 1.00 92.19 106 LEU A C 1
ATOM 844 O O . LEU A 1 106 ? -9.988 -17.333 1.161 1.00 92.19 106 LEU A O 1
ATOM 848 N N . VAL A 1 107 ? -9.322 -17.358 -0.985 1.00 90.94 107 VAL A N 1
ATOM 849 C CA . VAL A 1 107 ? -9.998 -16.107 -1.348 1.00 90.94 107 VAL A CA 1
ATOM 850 C C . VAL A 1 107 ? -11.507 -16.273 -1.249 1.00 90.94 107 VAL A C 1
ATOM 852 O O . VAL A 1 107 ? -12.186 -15.360 -0.789 1.00 90.94 107 VAL A O 1
ATOM 855 N N . GLN A 1 108 ? -12.032 -17.427 -1.659 1.00 90.50 108 GLN A N 1
ATOM 856 C CA . GLN A 1 108 ? -13.462 -17.686 -1.608 1.00 90.50 108 GLN A CA 1
ATOM 857 C C . GLN A 1 108 ? -13.930 -17.911 -0.169 1.00 90.50 108 GLN A C 1
ATOM 859 O O . GLN A 1 108 ? -14.893 -17.283 0.249 1.00 90.50 108 GLN A O 1
ATOM 864 N N . GLU A 1 109 ? -13.183 -18.681 0.624 1.00 91.62 109 GLU A N 1
ATOM 865 C CA . GLU A 1 109 ? -13.472 -18.871 2.053 1.00 91.62 109 GLU A CA 1
ATOM 866 C C . GLU A 1 109 ? -13.476 -17.543 2.823 1.00 91.62 109 GLU A C 1
ATOM 868 O O . GLU A 1 109 ? -14.344 -17.301 3.658 1.00 91.62 109 GLU A O 1
ATOM 873 N N . PHE A 1 110 ? -12.518 -16.656 2.533 1.00 93.06 110 PHE A N 1
ATOM 874 C CA . PHE A 1 110 ? -12.486 -15.329 3.140 1.00 93.06 110 PHE A CA 1
ATOM 875 C C . PHE A 1 110 ? -13.675 -14.470 2.695 1.00 93.06 110 PHE A C 1
ATOM 877 O O . PHE A 1 110 ? -14.264 -13.769 3.517 1.00 93.06 110 PHE A O 1
ATOM 884 N N . LYS A 1 111 ? -14.062 -14.541 1.414 1.00 91.44 111 LYS A N 1
ATOM 885 C CA . LYS A 1 111 ? -15.243 -13.830 0.911 1.00 91.44 111 LYS A CA 1
ATOM 886 C C . LYS A 1 111 ? -16.517 -14.295 1.607 1.00 91.44 111 LYS A C 1
ATOM 888 O O . LYS A 1 111 ? -17.278 -13.442 2.046 1.00 91.44 111 LYS A O 1
ATOM 893 N N . ASP A 1 112 ? -16.706 -15.601 1.762 1.00 91.19 112 ASP A N 1
ATOM 894 C CA . ASP A 1 112 ? -17.902 -16.180 2.382 1.00 91.19 112 ASP A CA 1
ATOM 895 C C . ASP A 1 112 ? -18.021 -15.813 3.879 1.00 91.19 112 ASP A C 1
ATOM 897 O O . ASP A 1 112 ? -19.125 -15.723 4.413 1.00 91.19 112 ASP A O 1
ATOM 901 N N . LEU A 1 113 ? -16.894 -15.563 4.561 1.00 89.94 113 LEU A N 1
ATOM 902 C CA . LEU A 1 113 ? -16.853 -15.141 5.971 1.00 89.94 113 LEU A CA 1
ATOM 903 C C . LEU A 1 113 ? -17.059 -13.636 6.189 1.00 89.94 113 LEU A C 1
ATOM 905 O O . LEU A 1 113 ? -17.409 -13.221 7.297 1.00 89.94 113 LEU A O 1
ATOM 909 N N . VAL A 1 114 ? -16.765 -12.804 5.189 1.00 91.12 114 VAL A N 1
ATOM 910 C CA . VAL A 1 114 ? -16.767 -11.337 5.330 1.00 91.12 114 VAL A CA 1
ATOM 911 C C . VAL A 1 114 ? -17.948 -10.694 4.621 1.00 91.12 114 VAL A C 1
ATOM 913 O O . VAL A 1 114 ? -18.548 -9.764 5.160 1.00 91.12 114 VAL A O 1
ATOM 916 N N . TYR A 1 115 ? -18.281 -11.163 3.422 1.00 89.25 115 TYR A N 1
ATOM 917 C CA . TYR A 1 115 ? -19.301 -10.548 2.590 1.00 89.25 115 TYR A CA 1
ATOM 918 C C . TYR A 1 115 ? -20.631 -11.292 2.720 1.00 89.25 115 TYR A C 1
ATOM 920 O O . TYR A 1 115 ? -20.697 -12.491 2.444 1.00 89.25 115 TYR A O 1
ATOM 928 N N . PRO A 1 116 ? -21.715 -10.589 3.088 1.00 87.56 116 PRO A N 1
ATOM 929 C CA . PRO A 1 116 ? -23.062 -11.125 2.968 1.00 87.56 116 PRO A CA 1
ATOM 930 C C . PRO A 1 116 ? -23.365 -11.582 1.528 1.00 87.56 116 PRO A C 1
ATOM 932 O O . PRO A 1 116 ? -22.841 -11.002 0.576 1.00 87.56 116 PRO A O 1
ATOM 935 N N . PRO A 1 117 ? -24.238 -12.584 1.332 1.00 83.69 117 PRO A N 1
ATOM 936 C CA . PRO A 1 117 ? -24.548 -13.133 0.008 1.00 83.69 117 PRO A CA 1
ATOM 937 C C . PRO A 1 117 ? -25.220 -12.133 -0.951 1.00 83.69 117 PRO A C 1
ATOM 939 O O . PRO A 1 117 ? -25.218 -12.348 -2.159 1.00 83.69 117 PRO A O 1
ATOM 942 N N . ASP A 1 118 ? -25.789 -11.045 -0.432 1.00 84.44 118 ASP A N 1
ATOM 943 C CA . ASP A 1 118 ? -26.388 -9.932 -1.176 1.00 84.44 118 ASP A CA 1
ATOM 944 C C . ASP A 1 118 ? -25.449 -8.718 -1.323 1.00 84.44 118 ASP A C 1
ATOM 946 O O . ASP A 1 118 ? -25.863 -7.658 -1.799 1.00 84.44 118 ASP A O 1
ATOM 950 N N . TYR A 1 119 ? -24.177 -8.858 -0.941 1.00 84.88 119 TYR A N 1
ATOM 951 C CA . TYR A 1 119 ? -23.185 -7.799 -1.066 1.00 84.88 119 TYR A CA 1
ATOM 952 C C . TYR A 1 119 ? -22.897 -7.475 -2.535 1.00 84.88 119 TYR A C 1
ATOM 954 O O . TYR A 1 119 ? -22.458 -8.329 -3.307 1.00 84.88 119 TYR A O 1
ATOM 962 N N . ASN A 1 120 ? -23.100 -6.212 -2.914 1.00 83.56 120 ASN A N 1
ATOM 963 C CA . ASN A 1 120 ? -22.742 -5.708 -4.233 1.00 83.56 120 ASN A CA 1
ATOM 964 C C . ASN A 1 120 ? -21.408 -4.937 -4.166 1.00 83.56 120 ASN A C 1
ATOM 966 O O . ASN A 1 120 ? -21.415 -3.774 -3.755 1.00 83.56 120 ASN A O 1
ATOM 970 N N . PRO A 1 121 ? -20.279 -5.531 -4.596 1.00 76.00 121 PRO A N 1
ATOM 971 C CA . PRO A 1 121 ? -18.967 -4.887 -4.532 1.00 76.00 121 PRO A CA 1
ATOM 972 C C . PRO A 1 121 ? -18.829 -3.665 -5.457 1.00 76.00 121 PRO A C 1
ATOM 974 O O . PRO A 1 121 ? -17.968 -2.826 -5.216 1.00 76.00 121 PRO A O 1
ATOM 977 N N . GLU A 1 122 ? -19.674 -3.535 -6.487 1.00 76.69 122 GLU A N 1
ATOM 978 C CA . GLU A 1 122 ? -19.680 -2.386 -7.411 1.00 76.69 122 GLU A CA 1
ATOM 979 C C . GLU A 1 122 ? -20.779 -1.358 -7.080 1.00 76.69 122 GLU A C 1
ATOM 981 O O . GLU A 1 122 ? -20.925 -0.326 -7.741 1.00 76.69 122 GLU A O 1
ATOM 986 N N . GLY A 1 123 ? -21.576 -1.630 -6.044 1.00 57.59 123 GLY A N 1
ATOM 987 C CA . GLY A 1 123 ? -22.665 -0.772 -5.606 1.00 57.59 123 GLY A CA 1
ATOM 988 C C . GLY A 1 123 ? -22.155 0.389 -4.764 1.00 57.59 123 GLY A C 1
ATOM 989 O O . GLY A 1 123 ? -21.984 0.257 -3.556 1.00 57.59 123 GLY A O 1
ATOM 990 N N . TYR A 1 124 ? -21.970 1.556 -5.377 1.00 47.44 124 TYR A N 1
ATOM 991 C CA . TYR A 1 124 ? -21.823 2.807 -4.637 1.00 47.44 124 TYR A CA 1
ATOM 992 C C . TYR A 1 124 ? -23.031 3.017 -3.707 1.00 47.44 124 TYR A C 1
ATOM 994 O O . TYR A 1 124 ? -24.153 3.180 -4.182 1.00 47.44 124 TYR A O 1
ATOM 1002 N N . GLY A 1 125 ? -22.767 2.999 -2.395 1.00 48.97 125 GLY A N 1
ATOM 1003 C CA . GLY A 1 125 ? -23.600 3.479 -1.284 1.00 48.97 125 GLY A CA 1
ATOM 1004 C C . GLY A 1 125 ? -25.089 3.663 -1.576 1.00 48.97 125 GLY A C 1
ATOM 1005 O O . GLY A 1 125 ? -25.536 4.765 -1.900 1.00 48.97 125 GLY A O 1
ATOM 1006 N N . GLY A 1 126 ? -25.873 2.599 -1.394 1.00 41.16 126 GLY A N 1
ATOM 1007 C CA . GLY A 1 126 ? -27.323 2.712 -1.295 1.00 41.16 126 GLY A CA 1
ATOM 1008 C C . GLY A 1 126 ? -27.682 3.680 -0.170 1.00 41.16 126 GLY A C 1
ATOM 1009 O O . GLY A 1 126 ? -27.263 3.488 0.966 1.00 41.16 126 GLY A O 1
ATOM 1010 N N . ALA A 1 127 ? -28.419 4.735 -0.522 1.00 43.84 127 ALA A N 1
ATOM 1011 C CA . ALA A 1 127 ? -28.804 5.844 0.338 1.00 43.84 127 ALA A CA 1
ATOM 1012 C C . ALA A 1 127 ? -29.202 5.402 1.755 1.00 43.84 127 ALA A C 1
ATOM 1014 O O . ALA A 1 127 ? -30.335 4.973 1.998 1.00 43.84 127 ALA A O 1
ATOM 1015 N N . GLU A 1 128 ? -28.293 5.593 2.710 1.00 46.03 128 GLU A N 1
ATOM 1016 C CA . GLU A 1 128 ? -28.663 5.671 4.111 1.00 46.03 128 GLU A CA 1
ATOM 1017 C C . GLU A 1 128 ? -29.627 6.848 4.244 1.00 46.03 128 GLU A C 1
ATOM 1019 O O . GL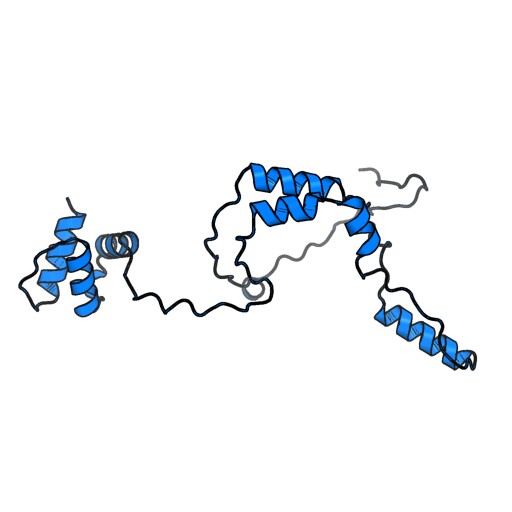U A 1 128 ? -29.294 8.016 4.010 1.00 46.03 128 GLU A O 1
ATOM 1024 N N . LYS A 1 129 ? -30.888 6.527 4.543 1.00 45.09 129 LYS A N 1
ATOM 1025 C CA . LYS A 1 129 ? -31.887 7.519 4.924 1.00 45.09 129 LYS A CA 1
ATOM 1026 C C . LYS A 1 129 ? -31.265 8.370 6.019 1.00 45.09 129 LYS A C 1
ATOM 1028 O O . LYS A 1 129 ? -30.958 7.836 7.079 1.00 45.09 129 LYS A O 1
ATOM 1033 N N . LYS A 1 130 ? -31.103 9.669 5.732 1.00 36.56 130 LYS A N 1
ATOM 1034 C CA . LYS A 1 130 ? -30.623 10.695 6.666 1.00 36.56 130 LYS A CA 1
ATOM 1035 C C . LYS A 1 130 ? -31.067 10.334 8.086 1.00 36.56 130 LYS A C 1
ATOM 1037 O O . LYS A 1 130 ? -32.284 10.338 8.320 1.00 36.56 130 LYS A O 1
ATOM 1042 N N . PRO A 1 131 ? -30.141 9.993 8.998 1.00 39.34 131 PRO A N 1
ATOM 1043 C CA . PRO A 1 131 ? -30.514 9.713 10.365 1.00 39.34 131 PRO A CA 1
ATOM 1044 C C . PRO A 1 131 ? -31.215 10.956 10.899 1.00 39.34 131 PRO A C 1
ATOM 1046 O O . PRO A 1 131 ? -30.753 12.093 10.759 1.00 39.34 131 PRO A O 1
ATOM 1049 N N . LYS A 1 132 ? -32.407 10.728 11.437 1.00 40.62 132 LYS A N 1
ATOM 1050 C CA . LYS A 1 132 ? -33.101 11.689 12.279 1.00 40.62 132 LYS A CA 1
ATOM 1051 C C . LYS A 1 132 ? -32.082 12.101 13.344 1.00 40.62 132 LYS A C 1
ATOM 1053 O O . LYS A 1 132 ? -31.488 11.221 13.956 1.00 40.62 132 LYS A O 1
ATOM 1058 N N . VAL A 1 133 ? -31.812 13.399 13.486 1.00 44.31 133 VAL A N 1
ATOM 1059 C CA . VAL A 1 133 ? -30.844 13.908 14.469 1.00 44.31 133 VAL A CA 1
ATOM 1060 C C . VAL A 1 133 ? -31.402 13.628 15.865 1.00 44.31 133 VAL A C 1
ATOM 1062 O O . VAL A 1 133 ? -32.133 14.435 16.432 1.00 44.31 133 VAL A O 1
ATOM 1065 N N . GLU A 1 134 ? -31.131 12.431 16.366 1.00 54.78 134 GLU A N 1
ATOM 1066 C CA . GLU A 1 134 ? -31.349 12.018 17.743 1.00 54.78 134 GLU A CA 1
ATOM 1067 C C . GLU A 1 134 ? -30.052 12.345 18.478 1.00 54.78 134 GLU A C 1
ATOM 1069 O O . GLU A 1 134 ? -29.005 11.768 18.199 1.00 54.78 134 GLU A O 1
ATOM 1074 N N . MET A 1 135 ? -30.101 13.356 19.345 1.00 57.91 135 MET A N 1
ATOM 1075 C CA . MET A 1 135 ? -28.957 13.717 20.176 1.00 57.91 135 MET A CA 1
ATOM 1076 C C . MET A 1 135 ? -28.714 12.566 21.152 1.00 57.91 135 MET A C 1
ATOM 1078 O O . MET A 1 135 ? -29.649 12.095 21.802 1.00 57.91 135 MET A O 1
ATOM 1082 N N . SER A 1 136 ? -27.486 12.069 21.206 1.00 66.81 136 SER A N 1
ATOM 1083 C CA . SER A 1 136 ? -27.153 10.888 22.001 1.00 66.81 136 SER A CA 1
ATOM 1084 C C . SER A 1 136 ? -27.209 11.187 23.508 1.00 66.81 136 SER A C 1
ATOM 1086 O O . SER A 1 136 ? -27.041 12.329 23.948 1.00 66.81 136 SER A O 1
ATOM 1088 N N . GLU A 1 137 ? -27.445 10.158 24.326 1.00 67.69 137 GLU A N 1
ATOM 1089 C CA . GLU A 1 137 ? -27.497 10.278 25.793 1.00 67.69 137 GLU A CA 1
ATOM 1090 C C . GLU A 1 137 ? -26.199 10.865 26.378 1.00 67.69 137 GLU A C 1
ATOM 1092 O O . GLU A 1 137 ? -26.231 11.669 27.313 1.00 67.69 137 GLU A O 1
ATOM 1097 N N . GLU A 1 138 ? -25.058 10.545 25.767 1.00 69.44 138 GLU A N 1
ATOM 1098 C CA . GLU A 1 138 ? -23.741 11.049 26.157 1.00 69.44 138 GLU A CA 1
ATOM 1099 C C . GLU A 1 138 ? -23.568 12.543 25.847 1.00 69.44 138 GLU A C 1
ATOM 1101 O O . GLU A 1 138 ? -23.049 13.301 26.670 1.00 69.44 138 GLU A O 1
ATOM 1106 N N . GLU A 1 139 ? -24.047 13.011 24.691 1.00 71.50 139 GLU A N 1
ATOM 1107 C CA . GLU A 1 139 ? -24.048 14.437 24.341 1.00 71.50 139 GLU A CA 1
ATOM 1108 C C . GLU A 1 139 ? -24.943 15.243 25.288 1.00 71.50 139 GLU A C 1
ATOM 1110 O O . GLU A 1 139 ? -24.563 16.326 25.740 1.00 71.50 139 GLU A O 1
ATOM 1115 N N . LEU A 1 140 ? -26.103 14.694 25.652 1.00 74.62 140 LEU A N 1
ATOM 1116 C CA . LEU A 1 140 ? -27.026 15.293 26.616 1.00 74.62 140 LEU A CA 1
ATOM 1117 C C . LEU A 1 140 ? -26.401 15.430 28.005 1.00 74.62 140 LEU A C 1
ATOM 1119 O O . LEU A 1 140 ? -26.453 16.518 28.586 1.00 74.62 140 LEU A O 1
ATOM 1123 N N . LYS A 1 141 ? -25.740 14.381 28.502 1.00 75.81 141 LYS A N 1
ATOM 1124 C CA . LYS A 1 141 ? -25.013 14.414 29.777 1.00 75.81 141 LYS A CA 1
ATOM 1125 C C . LYS A 1 141 ? -23.880 15.444 29.760 1.00 75.81 141 LYS A C 1
ATOM 1127 O O . LYS A 1 141 ? -23.772 16.264 30.672 1.00 75.81 141 LYS A O 1
ATOM 1132 N N . ASN A 1 142 ? -23.111 15.498 28.672 1.00 78.31 142 ASN A N 1
ATOM 1133 C CA . ASN A 1 142 ? -22.063 16.501 28.476 1.00 78.31 142 ASN A CA 1
ATOM 1134 C C . ASN A 1 142 ? -22.615 17.939 28.477 1.00 78.31 142 ASN A C 1
ATOM 1136 O O . ASN A 1 142 ? -21.969 18.861 28.983 1.00 78.31 142 ASN A O 1
ATOM 1140 N N . HIS A 1 143 ? -23.809 18.159 27.921 1.00 76.62 143 HIS A N 1
ATOM 1141 C CA . HIS A 1 143 ? -24.462 19.468 27.939 1.00 76.62 143 HIS A CA 1
ATOM 1142 C C . HIS A 1 143 ? -24.982 19.872 29.325 1.00 76.62 143 HIS A C 1
ATOM 1144 O O . HIS A 1 143 ? -24.950 21.070 29.637 1.00 76.62 143 HIS A O 1
ATOM 1150 N N . VAL A 1 144 ? -25.418 18.906 30.145 1.00 80.31 144 VAL A N 1
ATOM 1151 C CA . VAL A 1 144 ? -25.806 19.107 31.554 1.00 80.31 144 VAL A CA 1
ATOM 1152 C C . VAL A 1 144 ? -24.581 19.510 32.377 1.00 80.31 144 VAL A C 1
ATOM 1154 O O . VAL A 1 144 ? -24.599 20.560 33.015 1.00 80.31 144 VAL A O 1
ATOM 1157 N N . GLU A 1 145 ? -23.489 18.744 32.293 1.00 77.31 145 GLU A N 1
ATOM 1158 C CA . GLU A 1 145 ? -22.250 18.997 33.047 1.00 77.31 145 GLU A CA 1
ATOM 1159 C C . GLU A 1 145 ? -21.613 20.348 32.691 1.00 77.31 145 GLU A C 1
ATOM 1161 O O . GLU A 1 145 ? -21.131 21.073 33.560 1.00 77.31 145 GLU A O 1
ATOM 1166 N N . LYS A 1 146 ? -21.661 20.736 31.410 1.00 78.75 146 LYS A N 1
ATOM 1167 C CA . LYS A 1 146 ? -21.138 22.029 30.936 1.00 78.75 146 LYS A CA 1
ATOM 1168 C C . LYS A 1 146 ? -22.103 23.201 31.162 1.00 78.75 146 LYS A C 1
ATOM 1170 O O . LYS A 1 146 ? -21.773 24.325 30.787 1.00 78.75 146 LYS A O 1
ATOM 1175 N N . GLY A 1 147 ? -23.310 22.965 31.691 1.00 77.38 147 GLY A N 1
ATOM 1176 C CA . GLY A 1 147 ? -24.337 23.998 31.889 1.00 77.38 147 GLY A CA 1
ATOM 1177 C C . GLY A 1 147 ? -24.803 24.674 30.590 1.00 77.38 147 GLY A C 1
ATOM 1178 O O . GLY A 1 147 ? -25.242 25.823 30.594 1.00 77.38 147 GLY A O 1
ATOM 1179 N N . THR A 1 148 ? -24.683 23.990 29.446 1.00 80.44 148 THR A N 1
ATOM 1180 C CA . THR A 1 148 ? -24.938 24.569 28.110 1.00 80.44 148 THR A CA 1
ATOM 1181 C C . THR A 1 148 ? -26.312 24.232 27.534 1.00 80.44 148 THR A C 1
ATOM 1183 O O . THR A 1 148 ? -26.635 24.696 26.441 1.00 80.44 148 THR A O 1
ATOM 1186 N N . LEU A 1 149 ? -27.168 23.527 28.283 1.00 76.44 149 LEU A N 1
ATOM 1187 C CA . LEU A 1 149 ? -28.552 23.215 27.893 1.00 76.44 149 LEU A CA 1
ATOM 1188 C C . LEU A 1 149 ? -29.374 24.463 27.514 1.00 76.44 149 LEU A C 1
ATOM 1190 O O . LEU A 1 149 ? -30.235 24.411 26.637 1.00 76.44 149 LEU A O 1
ATOM 1194 N N . GLY A 1 150 ? -29.056 25.624 28.100 1.00 76.94 150 GLY A N 1
ATOM 1195 C CA . GLY A 1 150 ? -29.663 26.915 27.758 1.00 76.94 150 GLY A CA 1
ATOM 1196 C C . GLY A 1 150 ? -29.403 27.393 26.324 1.00 76.94 150 GLY A C 1
ATOM 1197 O O . GLY A 1 150 ? -30.133 28.254 25.831 1.00 76.94 150 GLY A O 1
ATOM 1198 N N . LYS A 1 151 ? -28.415 26.830 25.621 1.00 79.19 151 LYS A N 1
ATOM 1199 C CA . LYS A 1 151 ? -28.106 27.150 24.217 1.00 79.19 151 LYS A CA 1
ATOM 1200 C C . LYS A 1 151 ? -28.892 26.290 23.225 1.00 79.19 151 LYS A C 1
ATOM 1202 O O . LYS A 1 151 ? -29.016 26.673 22.066 1.00 79.19 151 LYS A O 1
ATOM 1207 N N . LEU A 1 152 ? -29.477 25.183 23.680 1.00 79.38 152 LEU A N 1
ATOM 1208 C CA . LEU A 1 152 ? -30.272 24.293 22.840 1.00 79.38 152 LEU A CA 1
ATOM 1209 C C . LEU A 1 152 ? -31.638 24.907 22.513 1.00 79.38 152 LEU A C 1
ATOM 1211 O O . LEU A 1 152 ? -32.183 25.741 23.250 1.00 79.38 152 LEU A O 1
ATOM 1215 N N . THR A 1 153 ? -32.200 24.523 21.371 1.00 81.62 153 THR A N 1
ATOM 1216 C CA . THR A 1 153 ? -33.528 24.977 20.955 1.00 81.62 153 THR A CA 1
ATOM 1217 C C . THR A 1 153 ? -34.613 24.176 21.682 1.00 81.62 153 THR A C 1
ATOM 1219 O O . THR A 1 153 ? -34.419 23.027 22.073 1.00 81.62 153 THR A O 1
ATOM 1222 N N . VAL A 1 154 ? -35.785 24.787 21.884 1.00 78.12 154 VAL A N 1
ATOM 1223 C CA . VAL A 1 154 ? -36.923 24.140 22.568 1.00 78.12 154 VAL A CA 1
ATOM 1224 C C . VAL A 1 154 ? -37.346 22.804 21.919 1.00 78.12 154 VAL A C 1
ATOM 1226 O O . VAL A 1 154 ? -37.687 21.895 22.671 1.00 78.12 154 VAL A O 1
ATOM 1229 N N . PRO A 1 155 ? -37.313 22.625 20.579 1.00 77.62 155 PRO A N 1
ATOM 1230 C CA . PRO A 1 155 ? -37.584 21.328 19.952 1.00 77.62 155 PRO A CA 1
ATOM 1231 C C . PRO A 1 155 ? -36.607 20.225 20.383 1.00 77.62 155 PRO A C 1
ATOM 1233 O O . PRO A 1 155 ? -37.056 19.154 20.771 1.00 77.62 155 PRO A O 1
ATOM 1236 N N . VAL A 1 156 ? -35.302 20.520 20.422 1.00 78.12 156 VAL A N 1
ATOM 1237 C CA . VAL A 1 156 ? -34.260 19.560 20.834 1.00 78.12 156 VAL A CA 1
ATOM 1238 C C . VAL A 1 156 ? -34.434 19.156 22.300 1.00 78.12 156 VAL A C 1
ATOM 1240 O O . VAL A 1 156 ? -34.365 17.978 22.634 1.00 78.12 156 VAL A O 1
ATOM 1243 N N . LEU A 1 157 ? -34.746 20.118 23.175 1.00 78.12 157 LEU A N 1
ATOM 1244 C CA . LEU A 1 157 ? -35.023 19.845 24.590 1.00 78.12 157 LEU A CA 1
ATOM 1245 C C . LEU A 1 157 ? -36.283 18.984 24.782 1.00 78.12 157 LEU A C 1
ATOM 1247 O O . LEU A 1 157 ? -36.320 18.137 25.668 1.00 78.12 157 LEU A O 1
ATOM 1251 N N . LYS A 1 158 ? -37.317 19.168 23.950 1.00 77.88 158 LYS A N 1
ATOM 1252 C CA . LYS A 1 158 ? -38.530 18.335 23.994 1.00 77.88 158 LYS A CA 1
ATOM 1253 C C . LYS A 1 158 ? -38.272 16.906 23.531 1.00 77.88 158 LYS A C 1
ATOM 1255 O O . LYS A 1 158 ? -38.825 15.984 24.127 1.00 77.88 158 LYS A O 1
ATOM 1260 N N . ASP A 1 159 ? -37.471 16.725 22.488 1.00 79.25 159 ASP A N 1
ATOM 1261 C CA . ASP A 1 159 ? -37.130 15.394 21.986 1.00 79.25 159 ASP A CA 1
ATOM 1262 C C . ASP A 1 159 ? -36.235 14.641 22.979 1.00 79.25 159 ASP A C 1
ATOM 1264 O O . ASP A 1 159 ? -36.521 13.484 23.282 1.00 79.25 159 ASP A O 1
ATOM 1268 N N . ALA A 1 160 ? -35.287 15.329 23.623 1.00 75.75 160 ALA A N 1
ATOM 1269 C CA . ALA A 1 160 ? -34.521 14.782 24.742 1.00 75.75 160 ALA A CA 1
ATOM 1270 C C . ALA A 1 160 ? -35.426 14.349 25.912 1.00 75.75 160 ALA A C 1
ATOM 1272 O O . ALA A 1 160 ? -35.339 13.219 26.385 1.00 75.75 160 ALA A O 1
ATOM 1273 N N . CYS A 1 161 ? -36.370 15.193 26.348 1.00 76.94 161 CYS A N 1
ATOM 1274 C CA . CYS A 1 161 ? -37.317 14.825 27.409 1.00 76.94 161 CYS A CA 1
ATOM 1275 C C . CYS A 1 161 ? -38.159 13.588 27.055 1.00 76.94 161 CYS A C 1
ATOM 1277 O O . CYS A 1 161 ? -38.451 12.775 27.931 1.00 76.94 161 CYS A O 1
ATOM 1279 N N . ARG A 1 162 ? -38.544 13.428 25.782 1.00 79.44 162 ARG A N 1
ATOM 1280 C CA . ARG A 1 162 ? -39.282 12.248 25.301 1.00 79.44 162 ARG A CA 1
ATOM 1281 C C . ARG A 1 162 ? -38.429 10.986 25.333 1.00 79.44 162 ARG A C 1
ATOM 1283 O O . ARG A 1 162 ? -38.950 9.938 25.703 1.00 79.44 162 ARG A O 1
ATOM 1290 N N . GLN A 1 163 ? -37.150 11.097 24.987 1.00 77.25 163 GLN A N 1
ATOM 1291 C CA . GLN A 1 163 ? -36.195 9.990 24.998 1.00 77.25 163 GLN A CA 1
ATOM 1292 C C . GLN A 1 163 ? -35.980 9.432 26.413 1.00 77.25 163 GLN A C 1
ATOM 1294 O O . GLN A 1 163 ? -35.977 8.220 26.593 1.00 77.25 163 GLN A O 1
ATOM 1299 N N . PHE A 1 164 ? -35.932 10.300 27.430 1.00 72.00 164 P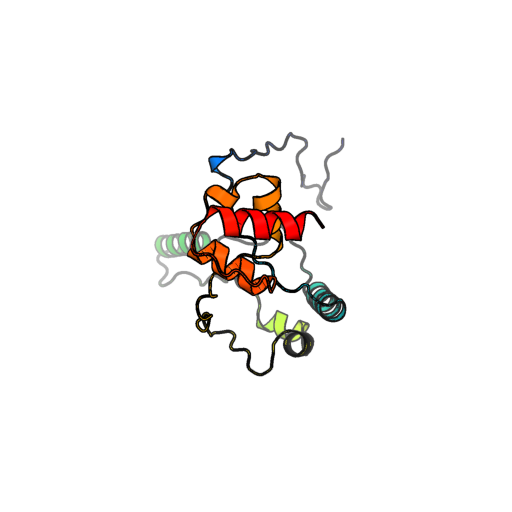HE A N 1
ATOM 1300 C CA . PHE A 1 164 ? -35.820 9.900 28.844 1.00 72.00 164 PHE A CA 1
ATOM 1301 C C . PHE A 1 164 ? -37.169 9.657 29.543 1.00 72.00 164 PHE A C 1
ATOM 1303 O O . PHE A 1 164 ? -37.225 9.531 30.766 1.00 72.00 164 PHE A O 1
ATOM 1310 N N . GLY A 1 165 ? -38.281 9.630 28.798 1.00 69.50 165 GLY A N 1
ATOM 1311 C CA . GLY A 1 165 ? -39.614 9.377 29.359 1.00 69.50 165 GLY A CA 1
ATOM 1312 C C . GLY A 1 165 ? -40.108 10.447 30.346 1.00 69.50 165 GLY A C 1
ATOM 1313 O O . GLY A 1 165 ? -41.013 10.190 31.143 1.00 69.50 165 GLY A O 1
ATOM 1314 N N . ILE A 1 166 ? -39.540 11.656 30.310 1.00 76.19 166 ILE A N 1
ATOM 1315 C CA . ILE A 1 166 ? -39.921 12.768 31.181 1.00 76.19 166 ILE A CA 1
ATOM 1316 C C . ILE A 1 166 ? -41.230 13.370 30.671 1.00 76.19 166 ILE A C 1
ATOM 1318 O O . ILE A 1 166 ? -41.319 13.922 29.571 1.00 76.19 166 ILE A O 1
ATOM 1322 N N . ARG A 1 167 ? -42.272 13.309 31.499 1.00 60.41 167 ARG A N 1
ATOM 1323 C CA . ARG A 1 167 ? -43.587 13.862 31.170 1.00 60.41 167 ARG A CA 1
ATOM 1324 C C . ARG A 1 167 ? -43.602 15.373 31.417 1.00 60.41 167 ARG A C 1
ATOM 1326 O O . ARG A 1 167 ? -43.980 15.834 32.487 1.00 60.41 167 ARG A O 1
ATOM 1333 N N . THR A 1 168 ? -43.179 16.156 30.429 1.00 62.03 168 THR A N 1
ATOM 1334 C CA . THR A 1 168 ? -43.168 17.625 30.526 1.00 62.03 168 THR A CA 1
ATOM 1335 C C . THR A 1 168 ? -44.477 18.223 30.003 1.00 62.03 168 THR A C 1
ATOM 1337 O O . THR A 1 168 ? -44.810 18.058 28.830 1.00 62.03 168 THR A O 1
ATOM 1340 N N . THR A 1 169 ? -45.218 18.938 30.850 1.00 57.62 169 THR A N 1
ATOM 1341 C CA . THR A 1 169 ? -46.453 19.674 30.497 1.00 57.62 169 THR A CA 1
ATOM 1342 C C . THR A 1 169 ? -46.194 21.110 30.017 1.00 57.62 169 THR A C 1
ATOM 1344 O O . THR A 1 169 ? -47.103 21.764 29.510 1.00 57.62 169 THR A O 1
ATOM 1347 N N . GLY A 1 170 ? -44.958 21.600 30.154 1.00 58.41 170 GLY A N 1
ATOM 1348 C CA . GLY A 1 170 ? -44.572 22.989 29.915 1.00 58.41 170 GLY A CA 1
ATOM 1349 C C . GLY A 1 170 ? -44.069 23.306 28.504 1.00 58.41 170 GLY A C 1
ATOM 1350 O O . GLY A 1 170 ? -43.356 22.527 27.869 1.00 58.41 170 GLY A O 1
ATOM 1351 N N . THR A 1 171 ? -44.406 24.501 28.010 1.00 64.44 171 THR A N 1
ATOM 1352 C CA . THR A 1 171 ? -43.830 25.106 26.793 1.00 64.44 171 THR A CA 1
ATOM 1353 C C . THR A 1 171 ? -42.597 25.966 27.082 1.00 64.44 171 THR A C 1
ATOM 1355 O O . THR A 1 171 ? -41.939 26.419 26.142 1.00 64.44 171 THR A O 1
ATOM 1358 N N . LYS A 1 172 ? -42.272 26.204 28.360 1.00 76.81 172 LYS A N 1
ATOM 1359 C CA . LYS A 1 172 ? -41.177 27.086 28.769 1.00 76.81 172 LYS A CA 1
ATOM 1360 C C . LYS A 1 172 ? -39.838 26.362 28.720 1.00 76.81 172 LYS A C 1
ATOM 1362 O O . LYS A 1 172 ? -39.681 25.261 29.231 1.00 76.81 172 LYS A O 1
ATOM 1367 N N . LYS A 1 173 ? -38.844 27.038 28.144 1.00 78.88 173 LYS A N 1
ATOM 1368 C CA . LYS A 1 173 ? -37.489 26.510 27.955 1.00 78.88 173 LYS A CA 1
ATOM 1369 C C . LYS A 1 173 ? -36.791 26.139 29.271 1.00 78.88 173 LYS A C 1
ATOM 1371 O O . LYS A 1 173 ? -36.121 25.118 29.304 1.00 78.88 173 LYS A O 1
ATOM 1376 N N . GLN A 1 174 ? -36.974 26.928 30.333 1.00 77.25 174 GLN A N 1
ATOM 1377 C CA . GLN A 1 174 ? -36.343 26.663 31.635 1.00 77.25 174 GLN A CA 1
ATOM 1378 C C . GLN A 1 174 ? -36.883 25.394 32.307 1.00 77.25 174 GLN A C 1
ATOM 1380 O O . GLN A 1 174 ? -36.104 24.582 32.778 1.00 77.25 174 GLN A O 1
ATOM 1385 N N . GLU A 1 175 ? -38.192 25.141 32.225 1.00 80.88 175 GLU A N 1
ATOM 1386 C CA . GLU A 1 175 ? -38.809 23.942 32.817 1.00 80.88 175 GLU A CA 1
ATOM 1387 C C . GLU A 1 175 ? -38.278 22.640 32.184 1.00 80.88 175 GLU A C 1
ATOM 1389 O O . GLU A 1 175 ? -38.122 21.631 32.866 1.00 80.88 175 GLU A O 1
ATOM 1394 N N . LEU A 1 176 ? -37.962 22.662 30.882 1.00 79.69 176 LEU A N 1
ATOM 1395 C CA . LEU A 1 176 ? -37.349 21.523 30.187 1.00 79.69 176 LEU A CA 1
ATOM 1396 C C . LEU A 1 176 ? -35.889 21.303 30.615 1.00 79.69 176 LEU A C 1
ATOM 1398 O O . LEU A 1 176 ? -35.451 20.162 30.728 1.00 79.69 176 LEU A O 1
ATOM 1402 N N . ILE A 1 177 ? -35.143 22.385 30.860 1.00 80.19 177 ILE A N 1
ATOM 1403 C CA . ILE A 1 177 ? -33.746 22.331 31.316 1.00 80.19 177 ILE A CA 1
ATOM 1404 C C . ILE A 1 177 ? -33.677 21.783 32.741 1.00 80.19 177 ILE A C 1
ATOM 1406 O O . ILE A 1 177 ? -32.875 20.887 33.006 1.00 80.19 177 ILE A O 1
ATOM 1410 N N . ASP A 1 178 ? -34.538 22.269 33.633 1.00 81.75 178 ASP A N 1
ATOM 1411 C CA . ASP A 1 178 ? -34.587 21.830 35.029 1.00 81.75 178 ASP A CA 1
ATOM 1412 C C . ASP A 1 178 ? -34.952 20.343 35.126 1.00 81.75 178 ASP A C 1
ATOM 1414 O O . ASP A 1 178 ? -34.313 19.588 35.859 1.00 81.75 178 ASP A O 1
ATOM 1418 N N . ALA A 1 179 ? -35.926 19.892 34.327 1.00 80.00 179 ALA A N 1
ATOM 1419 C CA . ALA A 1 179 ? -36.351 18.495 34.309 1.00 80.00 179 ALA A CA 1
ATOM 1420 C C . ALA A 1 179 ? -35.259 17.542 33.789 1.00 80.00 179 ALA A C 1
ATOM 1422 O O . ALA A 1 179 ? -35.081 16.459 34.346 1.00 80.00 179 ALA A O 1
ATOM 1423 N N . LEU A 1 180 ? -34.510 17.944 32.754 1.00 80.06 180 LEU A N 1
ATOM 1424 C CA . LEU A 1 180 ? -33.366 17.174 32.251 1.00 80.06 180 LEU A CA 1
ATOM 1425 C C . LEU A 1 180 ? -32.224 17.153 33.273 1.00 80.06 180 LEU A C 1
ATOM 1427 O O . LEU A 1 180 ? -31.710 16.087 33.592 1.00 80.06 180 LEU A O 1
ATOM 1431 N N . THR A 1 181 ? -31.881 18.303 33.853 1.00 80.94 181 THR A N 1
ATOM 1432 C CA . THR A 1 181 ? -30.822 18.412 34.872 1.00 80.94 181 THR A CA 1
ATOM 1433 C C . THR A 1 181 ? -31.125 17.532 36.087 1.00 80.94 181 THR A C 1
ATOM 1435 O O . THR A 1 181 ? -30.233 16.852 36.584 1.00 80.94 181 THR A O 1
ATOM 1438 N N . MET A 1 182 ? -32.390 17.474 36.518 1.00 80.69 182 MET A N 1
ATOM 1439 C CA . MET A 1 182 ? -32.822 16.654 37.653 1.00 80.69 182 MET A CA 1
ATOM 1440 C C . MET A 1 182 ? -32.759 15.142 37.380 1.00 80.69 182 MET A C 1
ATOM 1442 O O . MET A 1 182 ? -32.526 14.368 38.308 1.00 80.69 182 MET A O 1
ATOM 1446 N N . GLN A 1 183 ? -32.975 14.703 36.134 1.00 80.81 183 GLN A N 1
ATOM 1447 C CA . GLN A 1 183 ? -32.830 13.288 35.771 1.00 80.81 183 GLN A CA 1
ATOM 1448 C C . GLN A 1 183 ? -31.370 12.844 35.766 1.00 80.81 183 GLN A C 1
ATOM 1450 O O . GLN A 1 183 ? -31.068 11.763 36.255 1.00 80.81 183 GLN A O 1
ATOM 1455 N N . PHE A 1 184 ? -30.465 13.682 35.258 1.00 74.31 184 PHE A N 1
ATOM 1456 C CA . PHE A 1 184 ? -29.036 13.364 35.207 1.00 74.31 184 PHE A CA 1
ATOM 1457 C C . PHE A 1 184 ? -28.298 13.604 36.534 1.00 74.31 184 PHE A C 1
ATOM 1459 O O . PHE A 1 184 ? -27.153 13.184 36.673 1.00 74.31 184 PHE A O 1
ATOM 1466 N N . SER A 1 185 ? -28.930 14.271 37.507 1.00 69.81 185 SER A N 1
ATOM 1467 C CA . SER A 1 185 ? -28.401 14.440 38.868 1.00 69.81 185 SER A CA 1
ATOM 1468 C C . SER A 1 185 ? -28.832 13.342 39.852 1.00 69.81 185 SER A C 1
ATOM 1470 O O . SER A 1 185 ? -28.503 13.441 41.034 1.00 69.81 185 SER A O 1
ATOM 1472 N N . LYS A 1 186 ? -29.638 12.369 39.410 1.00 57.53 186 LYS A N 1
ATOM 1473 C CA . LYS A 1 186 ? -30.049 11.195 40.193 1.00 57.53 186 LYS A CA 1
ATOM 1474 C C . LYS A 1 186 ? -29.058 10.053 40.020 1.00 57.53 186 LYS A C 1
ATOM 1476 O O . LYS A 1 186 ? -28.857 9.342 41.027 1.00 57.53 186 LYS A O 1
#

Secondary structure (DSSP, 8-state):
----B-TTS-BSS-SS---PPPPPGGG--------PPPPPHHHHHHHHHHHHHS-----TTS---HHHHHHHHHHHHHHTT-SSPPP---TTS--HHHHHHHHTTHHHHHHHHHS-TT--TT--------------HHHHHHHHHTT-GGGS-HHHHHHHHHHTT-------HHHHHHHHHHHHT-

Radius of gyration: 30.84 Å; chains: 1; bounding box: 77×49×78 Å

Foldseek 3Di:
DDFDADPVRDRPDDPDDDDDDDDDPVVDDDDDDDPDDDDDPVLVVLVVVLVVLDDDDDDPPQADDVVVVVVVQVVVCVVVVHPDGDDDDHPVDDPVVVSCVSCPCSVVVSCVRPPDPPDDPPDDDDDDDPPDPQPDPVNLLVCLVVVNLVVDDLVNLVSVCVVVVNDDPDPDSVSSSVSSNVVSVD

Sequence (186 aa):
SKPKLSQSYTVICCLCFHVIFLPFADDIHTVDAHVGPTASDEQVDKMKEIVHKLPFKYRSDAFENPMLQQHYRNLEALALDMLAPEPIEDLTMPKVQMMDDRLGPLVQEFKDLVYPPDYNPEGYGGAEKKPKVEMSEEELKNHVEKGTLGKLTVPVLKDACRQFGIRTTGTKKQELIDALTMQFSK

pLDDT: mean 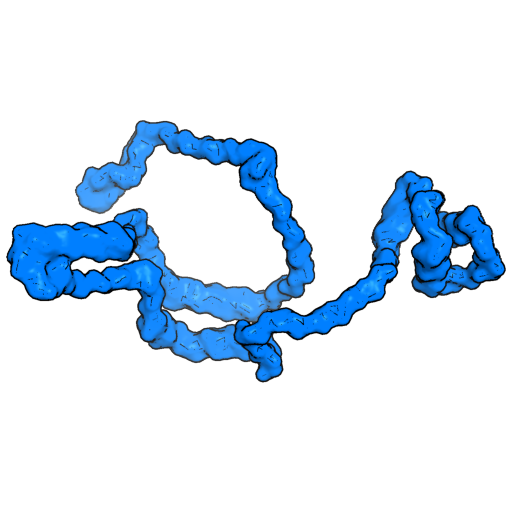81.48, std 14.07, range [36.56, 96.56]

InterPro domains:
  IPR003034 SAP domain [PF02037] (149-181)
  IPR003034 SAP domain [SM00513] (149-184)
  IPR005160 Ku70/Ku80 C-terminal arm [PF03730] (57-134)
  IPR006165 Ku70 [TIGR00578] (16-184)
  IPR016194 SPOC-like, C-terminal domain superfamily [SSF100939] (11-118)
  IPR036361 SAP domain superfamily [G3DSA:1.10.720.30] (135-186)
  IPR036361 SAP domain superfamily [SSF68906] (136-182)

Organism: Cyprinus carpio (NCBI:txid7962)